Protein 3Q9D (pdb70)

Solvent-accessible surface area: 18802 Å² total; per-residue (Å²): 94,97,26,106,87,85,21,9,118,105,1,45,40,66,0,99,192,14,37,86,91,127,45,25,80,96,8,14,134,84,0,56,81,19,0,108,103,37,4,134,84,70,132,95,20,0,70,3,0,28,63,0,0,24,91,29,117,38,70,55,146,10,65,108,139,23,67,130,34,0,96,55,3,22,88,68,4,60,114,39,0,108,52,0,74,45,6,68,117,92,1,66,29,18,94,130,28,55,25,77,48,68,69,91,131,125,81,0,6,1,34,4,102,8,16,18,24,20,55,94,117,17,37,4,18,1,21,5,73,34,0,1,55,13,0,76,34,4,0,22,46,0,20,95,0,24,167,45,98,33,0,48,132,17,0,64,135,15,76,153,44,3,70,37,1,37,88,67,2,64,70,10,58,169,62,88,146,22,109,103,8,6,120,105,0,45,40,64,0,98,189,15,35,87,91,128,46,26,77,96,7,14,130,80,0,69,81,15,0,112,87,23,1,114,29,95,143,126,14,6,79,6,0,41,59,0,0,33,87,31,115,42,62,48,156,20,55,98,137,50,85,131,21,0,88,52,0,23,87,67,5,50,106,40,0,104,53,0,77,55,4,74,100,96,2,66,17,18,96,129,32,55,26,78,76,62,76,95,161,135,93,1,7,2,35,5,101,8,16,18,26,21,53,94,117,17,39,4,19,1,15,2,73,30,0,0,72,18,0,70,34,3,0,34,40,0,24,61,0,36,153,34,102,21,0,52,101,19,14,111,143,18,118,151,39,14,57,28,1,95,78,45,2,47,108,2,40,88,48,37

CATH classification: 1.20.58.1050 (+1 more: 6.10.250.1130)

Sequence (350 aa):
LELEDNVVFLLLEGNLKRRIIFATPIGYTTFREFQNVVFNCCANGQQEIANFFFEMMLINGKLTQELAPQQKQAAHSLIAEFMMMPIRVAKDDIHERGEFINFITSDMLTQQERRCCIFLNRLLARVDGQEFLLMTDVQNTCCHLIRHLLARLLEAQQKNPVGEKNLQEIQEEITSLKNHFDELTKALELENVFLLLEGNLKRIFATPIGYTTFREFQNVVFNCANGQQQEIANFFFEMLINGKLTQELAPQQKQAAHSLIAEFMMMPIRVAKDDIHERGEFINFITSDMLTQQQERCCCIIFLNRLARVDGQEFLLMTDVQNTCCHLLIRRHLLARLLEAQKNPVGEKNLQEIQEEITSLKNHFFDELTKAL

InterPro domains:
  IPR035397 CT_584-like [PF17435] (1-182)

Structure (mmCIF, N/CA/C/O backbone):
data_3Q9D
#
_entry.id   3Q9D
#
_cell.length_a   86.392
_cell.length_b   86.392
_cell.length_c   99.591
_cell.angle_alpha   90.00
_cell.angle_beta   90.00
_cell.angle_gamma   120.00
#
_symmetry.space_group_name_H-M   'P 63'
#
loop_
_entity.id
_entity.type
_entity.pdbx_description
1 polymer 'Protein CPn_0803/CP_1068/CPj0803/CpB0832'
2 water water
#
loop_
_atom_site.group_PDB
_atom_site.id
_atom_site.type_symbol
_atom_site.label_atom_id
_atom_site.label_alt_id
_atom_site.label_comp_id
_atom_site.label_asym_id
_atom_site.label_entity_id
_atom_site.label_seq_id
_atom_site.pdbx_PDB_ins_code
_atom_site.Cartn_x
_atom_site.Cartn_y
_atom_site.Cartn_z
_atom_site.occupancy
_atom_site.B_iso_or_equiv
_atom_site.auth_seq_id
_atom_site.auth_comp_id
_atom_site.auth_asym_id
_atom_site.auth_atom_id
_atom_site.pdbx_PDB_model_num
ATOM 1 N N . LEU A 1 44 ? -16.694 18.140 -41.163 1.00 59.33 8 LEU A N 1
ATOM 2 C CA . LEU A 1 44 ? -17.613 17.478 -40.245 1.00 67.24 8 LEU A CA 1
ATOM 3 C C . LEU A 1 44 ? -18.540 16.521 -40.987 1.00 67.07 8 LEU A C 1
ATOM 4 O O . LEU A 1 44 ? -19.129 16.878 -42.007 1.00 71.90 8 LEU A O 1
ATOM 9 N N . GLU A 1 45 ? -18.664 15.304 -40.468 1.00 60.94 9 GLU A N 1
ATOM 10 C CA . GLU A 1 45 ? -19.519 14.293 -41.080 1.00 69.77 9 GLU A CA 1
ATOM 11 C C . GLU A 1 45 ? -20.611 13.803 -40.140 1.00 68.51 9 GLU A C 1
ATOM 12 O O . GLU A 1 45 ? -20.387 12.894 -39.344 1.00 73.02 9 GLU A O 1
ATOM 14 N N . LEU A 1 46 ? -21.795 14.400 -40.252 1.00 59.59 10 LEU A N 1
ATOM 15 C CA . LEU A 1 46 ? -22.927 14.041 -39.406 1.00 52.46 10 LEU A CA 1
ATOM 16 C C . LEU A 1 46 ? -24.012 13.288 -40.180 1.00 47.05 10 LEU A C 1
ATOM 17 O O . LEU A 1 46 ? -24.354 13.660 -41.296 1.00 45.41 10 LEU A O 1
ATOM 22 N N . GLU A 1 47 ? -24.577 12.251 -39.571 1.00 47.77 11 GLU A N 1
ATOM 23 C CA . GLU A 1 47 ? -25.727 11.554 -40.145 1.00 48.03 11 GLU A CA 1
ATOM 24 C C . GLU A 1 47 ? -27.016 12.281 -39.745 1.00 48.64 11 GLU A C 1
ATOM 25 O O . GLU A 1 47 ? -27.062 12.883 -38.672 1.00 40.74 11 GLU A O 1
ATOM 31 N N . ASP A 1 48 ? -28.050 12.230 -40.593 1.00 45.62 12 ASP A N 1
ATOM 32 C CA . ASP A 1 48 ? -29.338 12.876 -40.296 1.00 48.99 12 ASP A CA 1
ATOM 33 C C . ASP A 1 48 ? -29.847 12.400 -38.953 1.00 55.24 12 ASP A C 1
ATOM 34 O O . ASP A 1 48 ? -30.589 13.107 -38.245 1.00 53.76 12 ASP A O 1
ATOM 39 N N . ASN A 1 49 ? -29.462 11.180 -38.606 1.00 49.61 13 ASN A N 1
ATOM 40 C CA . ASN A 1 49 ? -29.959 10.597 -37.384 1.00 50.77 13 ASN A CA 1
ATOM 41 C C . ASN A 1 49 ? -29.572 11.430 -36.159 1.00 38.69 13 ASN A C 1
ATOM 42 O O . ASN A 1 49 ? -30.309 11.444 -35.171 1.00 38.31 13 ASN A O 1
ATOM 47 N N . VAL A 1 50 ? -28.438 12.135 -36.231 1.00 30.86 14 VAL A N 1
ATOM 48 C CA A VAL A 1 50 ? -27.937 12.911 -35.098 0.70 32.84 14 VAL A CA 1
ATOM 49 C CA B VAL A 1 50 ? -27.948 12.908 -35.089 0.30 31.53 14 VAL A CA 1
ATOM 50 C C . VAL A 1 50 ? -28.853 14.094 -34.781 1.00 29.01 14 VAL A C 1
ATOM 51 O O . VAL A 1 50 ? -29.120 14.388 -33.625 1.00 30.06 14 VAL A O 1
ATOM 58 N N . PHE A 1 51 ? -29.316 14.779 -35.822 1.00 25.00 15 PHE A N 1
ATOM 59 C CA . PHE A 1 51 ? -30.219 15.893 -35.626 1.00 28.04 15 PHE A CA 1
ATOM 60 C C . PHE A 1 51 ? -31.512 15.397 -35.019 1.00 28.81 15 PHE A C 1
ATOM 61 O O . PHE A 1 51 ? -32.114 16.082 -34.200 1.00 25.23 15 PHE A O 1
ATOM 69 N N . LEU A 1 52 ? -31.992 14.250 -35.491 1.00 33.06 16 LEU A N 1
ATOM 70 C CA . LEU A 1 52 ? -33.235 13.684 -34.976 1.00 33.89 16 LEU A CA 1
ATOM 71 C C . LEU A 1 52 ? -33.134 13.265 -33.512 1.00 25.56 16 LEU A C 1
ATOM 72 O O . LEU A 1 52 ? -34.024 13.546 -32.714 1.00 23.91 16 LEU A O 1
ATOM 77 N N . LEU A 1 53 ? -32.053 12.573 -33.172 1.00 23.55 17 LEU A N 1
ATOM 78 C CA . LEU A 1 53 ? -31.817 12.148 -31.799 1.00 29.97 17 LEU A CA 1
ATOM 79 C C . LEU A 1 53 ? -31.640 13.349 -30.874 1.00 27.43 17 LEU A C 1
ATOM 80 O O . LEU A 1 53 ? -32.151 13.365 -29.757 1.00 24.82 17 LEU A O 1
ATOM 85 N N . LEU A 1 54 ? -30.914 14.355 -31.352 1.00 29.41 18 LEU A N 1
ATOM 86 C CA . LEU A 1 54 ? -30.668 15.559 -30.576 1.00 25.81 18 LEU A CA 1
ATOM 87 C C . LEU A 1 54 ? -31.970 16.292 -30.298 1.00 23.42 18 LEU A C 1
ATOM 88 O O . LEU A 1 54 ? -32.197 16.770 -29.190 1.00 23.17 18 LEU A O 1
ATOM 93 N N . GLU A 1 55 ? -32.830 16.366 -31.307 1.00 22.42 19 GLU A N 1
ATOM 94 C CA . GLU A 1 55 ? -34.120 17.039 -31.141 1.00 22.50 19 GLU A CA 1
ATOM 95 C C . GLU A 1 55 ? -34.979 16.354 -30.079 1.00 23.13 19 GLU A C 1
ATOM 96 O O . GLU A 1 55 ? -35.566 17.024 -29.226 1.00 24.96 19 GLU A O 1
ATOM 102 N N . GLY A 1 56 ? -35.077 15.029 -30.146 1.00 22.84 20 GLY A N 1
ATOM 103 C CA . GLY A 1 56 ? -35.850 14.279 -29.159 1.00 22.00 20 GLY A CA 1
ATOM 104 C C . GLY A 1 56 ? -35.326 14.498 -27.745 1.00 20.72 20 GLY A C 1
ATOM 105 O O . GLY A 1 56 ? -36.093 14.705 -26.815 1.00 18.88 20 GLY A O 1
ATOM 106 N N . ASN A 1 57 ? -34.009 14.447 -27.577 1.00 20.19 21 ASN A N 1
ATOM 107 C CA . ASN A 1 57 ? -33.398 14.684 -26.272 1.00 22.24 21 ASN A CA 1
ATOM 108 C C . ASN A 1 57 ? -33.625 16.110 -25.726 1.00 19.91 21 ASN A C 1
ATOM 109 O O . ASN A 1 57 ? -33.887 16.307 -24.538 1.00 19.55 21 ASN A O 1
ATOM 114 N N . LEU A 1 58 ? -33.562 17.098 -26.606 1.00 19.89 22 LEU A N 1
ATOM 115 C CA . LEU A 1 58 ? -33.831 18.468 -26.206 1.00 21.05 22 LEU A CA 1
ATOM 116 C C . LEU A 1 58 ? -35.319 18.643 -25.896 1.00 15.42 22 LEU A C 1
ATOM 117 O O . LEU A 1 58 ? -35.674 19.286 -24.908 1.00 19.99 22 LEU A O 1
ATOM 122 N N . LYS A 1 59 ? -36.189 18.104 -26.745 1.00 18.87 23 LYS A N 1
ATOM 123 C CA . LYS A 1 59 ? -37.612 18.156 -26.426 1.00 23.15 23 LYS A CA 1
ATOM 124 C C . LYS A 1 59 ? -37.870 17.583 -25.038 1.00 21.86 23 LYS A C 1
ATOM 125 O O . LYS A 1 59 ? -38.680 18.110 -24.292 1.00 18.77 23 LYS A O 1
ATOM 131 N N . ARG A 1 60 ? -37.203 16.484 -24.703 1.00 17.24 24 ARG A N 1
ATOM 132 C CA A ARG A 1 60 ? -37.407 15.868 -23.392 0.47 16.75 24 ARG A CA 1
ATOM 133 C CA B ARG A 1 60 ? -37.381 15.855 -23.394 0.53 16.83 24 ARG A CA 1
ATOM 134 C C . ARG A 1 60 ? -36.965 16.781 -22.256 1.00 21.44 24 ARG A C 1
ATOM 135 O O . ARG A 1 60 ? -37.712 16.996 -21.296 1.00 16.12 24 ARG A O 1
ATOM 150 N N . ILE A 1 61 ? -35.760 17.336 -22.342 1.00 18.66 25 ILE A N 1
ATOM 151 C CA A ILE A 1 61 ? -35.243 18.186 -21.270 0.41 20.82 25 ILE A CA 1
ATOM 152 C CA B ILE A 1 61 ? -35.304 18.126 -21.207 0.59 19.90 25 ILE A CA 1
ATOM 153 C C . ILE A 1 61 ? -36.113 19.406 -21.052 1.00 22.41 25 ILE A C 1
ATOM 154 O O . ILE A 1 61 ? -36.300 19.865 -19.934 1.00 20.09 25 ILE A O 1
ATOM 163 N N . PHE A 1 62 ? -36.608 19.969 -22.154 1.00 14.81 26 PHE A N 1
ATOM 164 C CA . PHE A 1 62 ? -37.408 21.192 -22.053 1.00 16.59 26 PHE A CA 1
ATOM 165 C C . PHE A 1 62 ? -38.904 20.961 -21.824 1.00 17.60 26 PHE A C 1
ATOM 166 O O . PHE A 1 62 ? -39.673 21.915 -21.745 1.00 21.15 26 PHE A O 1
ATOM 174 N N . ALA A 1 63 ? -39.305 19.698 -21.684 1.00 19.18 27 ALA A N 1
ATOM 175 C CA . ALA A 1 63 ? -40.713 19.381 -21.424 1.00 24.04 27 ALA A CA 1
ATOM 176 C C . ALA A 1 63 ? -41.139 19.770 -20.000 1.00 23.99 27 ALA A C 1
ATOM 177 O O . ALA A 1 63 ? -42.302 20.092 -19.755 1.00 21.24 27 ALA A O 1
ATOM 179 N N . THR A 1 64 ? -40.204 19.734 -19.060 1.00 21.14 28 THR A N 1
ATOM 180 C CA . THR A 1 64 ? -40.475 20.136 -17.670 1.00 20.18 28 THR A CA 1
ATOM 181 C C . THR A 1 64 ? -39.959 21.560 -17.412 1.00 24.17 28 THR A C 1
ATOM 182 O O . THR A 1 64 ? -39.171 22.078 -18.215 1.00 21.14 28 THR A O 1
ATOM 186 N N . PRO A 1 65 ? -40.360 22.185 -16.280 1.00 22.99 29 PRO A N 1
ATOM 187 C CA . PRO A 1 65 ? -39.904 23.551 -15.996 1.00 24.57 29 PRO A CA 1
ATOM 188 C C . PRO A 1 65 ? -38.384 23.680 -16.079 1.00 26.94 29 PRO A C 1
ATOM 189 O O . PRO A 1 65 ? -37.677 22.773 -15.640 1.00 25.97 29 PRO A O 1
ATOM 193 N N . ILE A 1 66 ? -37.884 24.758 -16.674 1.00 21.92 30 ILE A N 1
ATOM 194 C CA . ILE A 1 66 ? -36.445 25.025 -16.613 1.00 18.97 30 ILE A CA 1
ATOM 195 C C . ILE A 1 66 ? -36.065 25.243 -15.148 1.00 25.22 30 ILE A C 1
ATOM 196 O O . ILE A 1 66 ? -36.782 25.908 -14.417 1.00 21.20 30 ILE A O 1
ATOM 201 N N . GLY A 1 67 ? -34.940 24.680 -14.728 1.00 22.77 31 GLY A N 1
ATOM 202 C CA . GLY A 1 67 ? -34.429 24.904 -13.386 1.00 20.78 31 GLY A CA 1
ATOM 203 C C . GLY A 1 67 ? -32.941 25.190 -13.430 1.00 17.20 31 GLY A C 1
ATOM 204 O O . GLY A 1 67 ? -32.355 25.458 -14.490 1.00 17.02 31 GLY A O 1
ATOM 205 N N . TYR A 1 68 ? -32.310 25.101 -12.271 1.00 16.13 32 TYR A N 1
ATOM 206 C CA . TYR A 1 68 ? -30.923 25.497 -12.122 1.00 13.99 32 TYR A CA 1
ATOM 207 C C . TYR A 1 68 ? -30.004 24.424 -12.659 1.00 17.14 32 TYR A C 1
ATOM 208 O O . TYR A 1 68 ? -28.826 24.672 -12.852 1.00 19.60 32 TYR A O 1
ATOM 217 N N . THR A 1 69 ? -30.527 23.230 -12.908 1.00 17.09 33 THR A N 1
ATOM 218 C CA . THR A 1 69 ? -29.673 22.203 -13.479 1.00 13.89 33 THR A CA 1
ATOM 219 C C . THR A 1 69 ? -29.797 22.090 -15.014 1.00 14.49 33 THR A C 1
ATOM 220 O O . THR A 1 69 ? -29.065 21.314 -15.638 1.00 17.78 33 THR A O 1
ATOM 224 N N . THR A 1 70 ? -30.739 22.819 -15.590 1.00 16.06 34 THR A N 1
ATOM 225 C CA . THR A 1 70 ? -31.146 22.593 -16.977 1.00 17.02 34 THR A CA 1
ATOM 226 C C . THR A 1 70 ? -30.047 22.945 -17.987 1.00 17.79 34 THR A C 1
ATOM 227 O O . THR A 1 70 ? -29.847 22.219 -18.979 1.00 16.95 34 THR A O 1
ATOM 231 N N . PHE A 1 71 ? -29.314 24.024 -17.743 1.00 17.76 35 PHE A N 1
ATOM 232 C CA . PHE A 1 71 ? -28.233 24.334 -18.672 1.00 17.53 35 PHE A CA 1
ATOM 233 C C . PHE A 1 71 ? -27.170 23.243 -18.675 1.00 18.51 35 PHE A C 1
ATOM 234 O O . PHE A 1 71 ? -26.694 22.805 -19.726 1.00 17.90 35 PHE A O 1
ATOM 242 N N . ARG A 1 72 ? -26.815 22.760 -17.492 1.00 17.95 36 ARG A N 1
ATOM 243 C CA . ARG A 1 72 ? -25.867 21.661 -17.424 1.00 15.90 36 ARG A CA 1
ATOM 244 C C . ARG A 1 72 ? -26.421 20.376 -18.023 1.00 19.95 36 ARG A C 1
ATOM 245 O O . ARG A 1 72 ? -25.680 19.585 -18.601 1.00 16.69 36 ARG A O 1
ATOM 253 N N . GLU A 1 73 ? -27.726 20.167 -17.892 1.00 14.60 37 GLU A N 1
ATOM 254 C CA . GLU A 1 73 ? -28.325 18.968 -18.469 1.00 16.40 37 GLU A CA 1
ATOM 255 C C . GLU A 1 73 ? -28.252 19.025 -19.998 1.00 18.78 37 GLU A C 1
ATOM 256 O O . GLU A 1 73 ? -27.961 18.028 -20.657 1.00 19.40 37 GLU A O 1
ATOM 262 N N . PHE A 1 74 ? -28.518 20.206 -20.548 1.00 14.88 38 PHE A N 1
ATOM 263 C CA . PHE A 1 74 ? -28.341 20.460 -21.966 1.00 17.80 38 PHE A CA 1
ATOM 264 C C . PHE A 1 74 ? -26.890 20.209 -22.439 1.00 18.70 38 PHE A C 1
ATOM 265 O O . PHE A 1 74 ? -26.661 19.572 -23.466 1.00 17.22 38 PHE A O 1
ATOM 273 N N . GLN A 1 75 ? -25.906 20.723 -21.715 1.00 17.85 39 GLN A N 1
ATOM 274 C CA . GLN A 1 75 ? -24.516 20.466 -22.102 1.00 16.09 39 GLN A CA 1
ATOM 275 C C . GLN A 1 75 ? -24.245 18.978 -22.147 1.00 19.50 39 GLN A C 1
ATOM 276 O O . GLN A 1 75 ? -23.558 18.497 -23.025 1.00 21.06 39 GLN A O 1
ATOM 282 N N . ASN A 1 76 ? -24.778 18.247 -21.181 1.00 17.82 40 ASN A N 1
ATOM 283 C CA . ASN A 1 76 ? -24.568 16.791 -21.126 1.00 15.96 40 ASN A CA 1
ATOM 284 C C . ASN A 1 76 ? -25.170 16.084 -22.351 1.00 23.73 40 ASN A C 1
ATOM 285 O O . ASN A 1 76 ? -24.566 15.171 -22.905 1.00 24.32 40 ASN A O 1
ATOM 290 N N . VAL A 1 77 ? -26.345 16.542 -22.780 1.00 19.91 41 VAL A N 1
ATOM 291 C CA . VAL A 1 77 ? -26.984 16.057 -24.004 1.00 20.57 41 VAL A CA 1
ATOM 292 C C . VAL A 1 77 ? -26.107 16.308 -25.229 1.00 25.53 41 VAL A C 1
ATOM 293 O O . VAL A 1 77 ? -25.920 15.426 -26.069 1.00 24.47 41 VAL A O 1
ATOM 297 N N . VAL A 1 78 ? -25.550 17.510 -25.327 1.00 17.64 42 VAL A N 1
ATOM 298 C CA . VAL A 1 78 ? -24.663 17.802 -26.448 1.00 23.26 42 VAL A CA 1
ATOM 299 C C . VAL A 1 78 ? -23.401 16.929 -26.418 1.00 28.26 42 VAL A C 1
ATOM 300 O O . VAL A 1 78 ? -23.011 16.356 -27.440 1.00 26.06 42 VAL A O 1
ATOM 304 N N . PHE A 1 79 ? -22.774 16.811 -25.253 1.00 21.74 43 PHE A N 1
ATOM 305 C CA . PHE A 1 79 ? -21.571 15.999 -25.155 1.00 21.47 43 PHE A CA 1
ATOM 306 C C . PHE A 1 79 ? -21.866 14.536 -25.482 1.00 30.95 43 PHE A C 1
ATOM 307 O O . PHE A 1 79 ? -21.106 13.897 -26.210 1.00 31.70 43 PHE A O 1
ATOM 315 N N . ASN A 1 80 ? -22.986 14.021 -24.979 1.00 23.87 44 ASN A N 1
ATOM 316 C CA . ASN A 1 80 ? -23.396 12.645 -25.284 1.00 24.67 44 ASN A CA 1
ATOM 317 C C . ASN A 1 80 ? -23.551 12.458 -26.784 1.00 26.95 44 ASN A C 1
ATOM 318 O O . ASN A 1 80 ? -23.092 11.474 -27.347 1.00 34.22 44 ASN A O 1
ATOM 323 N N . CYS A 1 81 ? -24.203 13.412 -27.427 1.00 26.78 45 CYS A N 1
ATOM 324 C CA A CYS A 1 81 ? -24.393 13.379 -28.867 0.46 32.57 45 CYS A CA 1
ATOM 325 C CA B CYS A 1 81 ? -24.397 13.351 -28.871 0.54 32.42 45 CYS A CA 1
ATOM 326 C C . CYS A 1 81 ? -23.062 13.437 -29.630 1.00 38.50 45 CYS A C 1
ATOM 327 O O . CYS A 1 81 ? -22.860 12.725 -30.616 1.00 47.85 45 CYS A O 1
ATOM 332 N N . ALA A 1 82 ? -22.152 14.290 -29.165 1.00 35.62 46 ALA A N 1
ATOM 333 C CA . ALA A 1 82 ? -20.838 14.459 -29.792 1.00 37.40 46 ALA A CA 1
ATOM 334 C C . ALA A 1 82 ? -19.951 13.229 -29.611 1.00 40.49 46 ALA A C 1
ATOM 335 O O . ALA A 1 82 ? -18.981 13.021 -30.359 1.00 32.29 46 ALA A O 1
ATOM 337 N N . ASN A 1 83 ? -20.254 12.447 -28.582 1.00 41.45 47 ASN A N 1
ATOM 338 C CA . ASN A 1 83 ? -19.594 11.170 -28.380 1.00 48.19 47 ASN A CA 1
ATOM 339 C C . ASN A 1 83 ? -18.078 11.306 -28.301 1.00 52.77 47 ASN A C 1
ATOM 340 O O . ASN A 1 83 ? -17.348 10.490 -28.862 1.00 53.13 47 ASN A O 1
ATOM 345 N N . GLY A 1 84 ? -17.609 12.347 -27.619 1.00 54.57 48 GLY A N 1
ATOM 346 C CA . GLY A 1 84 ? -16.185 12.544 -27.398 1.00 53.19 48 GLY A CA 1
ATOM 347 C C . GLY A 1 84 ? -15.502 13.364 -28.475 1.00 55.32 48 GLY A C 1
ATOM 348 O O . GLY A 1 84 ? -14.286 13.572 -28.445 1.00 54.85 48 GLY A O 1
ATOM 349 N N . GLN A 1 85 ? -16.288 13.844 -29.430 1.00 44.30 49 GLN A N 1
ATOM 350 C CA . GLN A 1 85 ? -15.761 14.635 -30.520 1.00 38.10 49 GLN A CA 1
ATOM 351 C C . GLN A 1 85 ? -15.991 16.118 -30.225 1.00 32.24 49 GLN A C 1
ATOM 352 O O . GLN A 1 85 ? -17.104 16.613 -30.363 1.00 33.90 49 GLN A O 1
ATOM 358 N N . GLN A 1 86 ? -14.946 16.823 -29.800 1.00 31.06 50 GLN A N 1
ATOM 359 C CA . GLN A 1 86 ? -15.102 18.221 -29.410 1.00 30.41 50 GLN A CA 1
ATOM 360 C C . GLN A 1 86 ? -15.630 19.091 -30.553 1.00 26.46 50 GLN A C 1
ATOM 361 O O . GLN A 1 86 ? -16.388 20.025 -30.323 1.00 23.54 50 GLN A O 1
ATOM 367 N N . GLU A 1 87 ? -15.243 18.786 -31.785 1.00 30.33 51 GLU A N 1
ATOM 368 C CA . GLU A 1 87 ? -15.659 19.621 -32.917 1.00 35.11 51 GLU A CA 1
ATOM 369 C C . GLU A 1 87 ? -17.172 19.531 -33.156 1.00 26.12 51 GLU A C 1
ATOM 370 O O . GLU A 1 87 ? -17.803 20.494 -33.587 1.00 29.73 51 GLU A O 1
ATOM 376 N N . ILE A 1 88 ? -17.747 18.374 -32.865 1.00 23.72 52 ILE A N 1
ATOM 377 C CA . ILE A 1 88 ? -19.195 18.181 -33.020 1.00 23.93 52 ILE A CA 1
ATOM 378 C C . ILE A 1 88 ? -19.936 18.876 -31.873 1.00 23.30 52 ILE A C 1
ATOM 379 O O . ILE A 1 88 ? -20.915 19.570 -32.100 1.00 25.70 52 ILE A O 1
ATOM 384 N N . ALA A 1 89 ? -19.453 18.695 -30.646 1.00 22.87 53 ALA A N 1
ATOM 385 C CA . ALA A 1 89 ? -19.998 19.429 -29.510 1.00 25.32 53 ALA A CA 1
ATOM 386 C C . ALA A 1 89 ? -20.009 20.934 -29.787 1.00 22.93 53 ALA A C 1
ATOM 387 O O . ALA A 1 89 ? -21.026 21.609 -29.576 1.00 24.08 53 ALA A O 1
ATOM 389 N N . ASN A 1 90 ? -18.874 21.472 -30.234 1.00 18.78 54 ASN A N 1
ATOM 390 C CA . ASN A 1 90 ? -18.792 22.908 -30.487 1.00 20.05 54 ASN A CA 1
ATOM 391 C C . ASN A 1 90 ? -19.722 23.356 -31.609 1.00 21.75 54 ASN A C 1
ATOM 392 O O . ASN A 1 90 ? -20.264 24.456 -31.566 1.00 23.65 54 ASN A O 1
ATOM 397 N N . PHE A 1 91 ? -19.898 22.504 -32.607 1.00 21.62 55 PHE A N 1
ATOM 398 C CA . PHE A 1 91 ? -20.816 22.826 -33.690 1.00 29.17 55 PHE A CA 1
ATOM 399 C C . PHE A 1 91 ? -22.211 23.052 -33.111 1.00 25.79 55 PHE A C 1
ATOM 400 O O . PHE A 1 91 ? -22.859 24.056 -33.406 1.00 18.50 55 PHE A O 1
ATOM 408 N N . PHE A 1 92 ? -22.670 22.124 -32.278 1.00 20.42 56 PHE A N 1
ATOM 409 C CA . PHE A 1 92 ? -24.012 22.252 -31.703 1.00 22.54 56 PHE A CA 1
ATOM 410 C C . PHE A 1 92 ? -24.149 23.365 -30.670 1.00 20.02 56 PHE A C 1
ATOM 411 O O . PHE A 1 92 ? -25.197 24.009 -30.585 1.00 18.77 56 PHE A O 1
ATOM 419 N N . PHE A 1 93 ? -23.093 23.610 -29.889 1.00 17.80 57 PHE A N 1
ATOM 420 C CA . PHE A 1 93 ? -23.101 24.744 -28.956 1.00 19.10 57 PHE A CA 1
ATOM 421 C C . PHE A 1 93 ? -23.190 26.093 -29.695 1.00 21.53 57 PHE A C 1
ATOM 422 O O . PHE A 1 93 ? -23.974 26.950 -29.319 1.00 21.17 57 PHE A O 1
ATOM 430 N N . GLU A 1 94 ? -22.372 26.290 -30.722 1.00 21.36 58 GLU A N 1
ATOM 431 C CA . GLU A 1 94 ? -22.473 27.521 -31.530 1.00 23.90 58 GLU A CA 1
ATOM 432 C C . GLU A 1 94 ? -23.878 27.659 -32.115 1.00 22.75 58 GLU A C 1
ATOM 433 O O . GLU A 1 94 ? -24.503 28.724 -32.051 1.00 27.27 58 GLU A O 1
ATOM 439 N N . MET A 1 95 ? -24.379 26.568 -32.688 1.00 18.46 59 MET A N 1
ATOM 440 C CA A MET A 1 95 ? -25.710 26.570 -33.273 0.00 20.02 59 MET A CA 1
ATOM 441 C CA B MET A 1 95 ? -25.714 26.556 -33.278 1.00 19.56 59 MET A CA 1
ATOM 442 C C . MET A 1 95 ? -26.800 26.924 -32.252 1.00 19.77 59 MET A C 1
ATOM 443 O O . MET A 1 95 ? -27.602 27.853 -32.467 1.00 22.82 59 MET A O 1
ATOM 452 N N . LEU A 1 96 ? -26.817 26.203 -31.132 1.00 18.84 60 LEU A N 1
ATOM 453 C CA . LEU A 1 96 ? -27.934 26.271 -30.166 1.00 21.21 60 LEU A CA 1
ATOM 454 C C . LEU A 1 96 ? -27.810 27.368 -29.103 1.00 28.37 60 LEU A C 1
ATOM 455 O O . LEU A 1 96 ? -28.815 27.851 -28.586 1.00 23.61 60 LEU A O 1
ATOM 460 N N . ILE A 1 97 ? -26.581 27.741 -28.765 1.00 22.23 61 ILE A N 1
ATOM 461 C CA . ILE A 1 97 ? -26.370 28.842 -27.826 1.00 25.96 61 ILE A CA 1
ATOM 462 C C . ILE A 1 97 ? -26.298 30.178 -28.571 1.00 34.59 61 ILE A C 1
ATOM 463 O O . ILE A 1 97 ? -26.935 31.152 -28.166 1.00 31.87 61 ILE A O 1
ATOM 468 N N . ASN A 1 98 ? -25.561 30.210 -29.684 1.00 31.51 62 ASN A N 1
ATOM 469 C CA . ASN A 1 98 ? -25.356 31.453 -30.441 1.00 32.17 62 ASN A CA 1
ATOM 470 C C . ASN A 1 98 ? -26.200 31.631 -31.713 1.00 31.69 62 ASN A C 1
ATOM 471 O O . ASN A 1 98 ? -26.135 32.678 -32.335 1.00 32.51 62 ASN A O 1
ATOM 476 N N . GLY A 1 99 ? -26.967 30.616 -32.103 1.00 30.04 63 GLY A N 1
ATOM 477 C CA . GLY A 1 99 ? -27.726 30.662 -33.348 1.00 26.54 63 GLY A CA 1
ATOM 478 C C . GLY A 1 99 ? -26.868 30.733 -34.615 1.00 28.28 63 GLY A C 1
ATOM 479 O O . GLY A 1 99 ? -27.338 31.158 -35.683 1.00 29.38 63 GLY A O 1
ATOM 480 N N . LYS A 1 100 ? -25.611 30.307 -34.510 1.00 25.56 64 LYS A N 1
ATOM 481 C CA . LYS A 1 100 ? -24.649 30.438 -35.615 1.00 31.11 64 LYS A CA 1
ATOM 482 C C . LYS A 1 100 ? -24.256 29.076 -36.172 1.00 28.30 64 LYS A C 1
ATOM 483 O O . LYS A 1 100 ? -23.996 28.131 -35.410 1.00 27.42 64 LYS A O 1
ATOM 489 N N . LEU A 1 101 ? -24.245 28.963 -37.498 1.00 28.83 65 LEU A N 1
ATOM 490 C CA . LEU A 1 101 ? -23.886 27.716 -38.174 1.00 29.63 65 LEU A CA 1
ATOM 491 C C . LEU A 1 101 ? -22.437 27.818 -38.664 1.00 36.77 65 LEU A C 1
ATOM 492 O O . LEU A 1 101 ? -22.126 28.631 -39.553 1.00 31.55 65 LEU A O 1
ATOM 497 N N . THR A 1 102 ? -21.554 26.991 -38.098 1.00 30.69 66 THR A N 1
ATOM 498 C CA . THR A 1 102 ? -20.118 27.171 -38.328 1.00 34.06 66 THR A CA 1
ATOM 499 C C . THR A 1 102 ? -19.588 26.338 -39.484 1.00 40.30 66 THR A C 1
ATOM 500 O O . THR A 1 102 ? -18.383 26.301 -39.723 1.00 38.19 66 THR A O 1
ATOM 504 N N . GLN A 1 103 ? -20.488 25.659 -40.191 1.00 38.24 67 GLN A N 1
ATOM 505 C CA . GLN A 1 103 ? -20.143 25.069 -41.481 1.00 34.30 67 GLN A CA 1
ATOM 506 C C . GLN A 1 103 ? -21.390 24.909 -42.332 1.00 33.10 67 GLN A C 1
ATOM 507 O O . GLN A 1 103 ? -22.519 24.879 -41.813 1.00 27.83 67 GLN A O 1
ATOM 513 N N . GLU A 1 104 ? -21.188 24.833 -43.643 1.00 27.33 68 GLU A N 1
ATOM 514 C CA . GLU A 1 104 ? -22.294 24.602 -44.576 1.00 33.83 68 GLU A CA 1
ATOM 515 C C . GLU A 1 104 ? -22.928 23.226 -44.320 1.00 33.67 68 GLU A C 1
ATOM 516 O O . GLU A 1 104 ? -22.230 22.226 -44.129 1.00 35.36 68 GLU A O 1
ATOM 522 N N . LEU A 1 105 ? -24.253 23.183 -44.294 1.00 32.31 69 LEU A N 1
ATOM 523 C CA . LEU A 1 105 ? -24.966 21.929 -44.121 1.00 29.54 69 LEU A CA 1
ATOM 524 C C . LEU A 1 105 ? -25.743 21.679 -45.395 1.00 29.86 69 LEU A C 1
ATOM 525 O O . LEU A 1 105 ? -26.125 22.630 -46.071 1.00 28.60 69 LEU A O 1
ATOM 530 N N . ALA A 1 106 ? -26.004 20.412 -45.710 1.00 26.15 70 ALA A N 1
ATOM 531 C CA . ALA A 1 106 ? -26.862 20.079 -46.842 1.00 27.20 70 ALA A CA 1
ATOM 532 C C . ALA A 1 106 ? -28.256 20.610 -46.537 1.00 26.55 70 ALA A C 1
ATOM 533 O O . ALA A 1 106 ? -28.613 20.757 -45.382 1.00 23.78 70 ALA A O 1
ATOM 535 N N . PRO A 1 107 ? -29.052 20.897 -47.570 1.00 33.71 71 PRO A N 1
ATOM 536 C CA . PRO A 1 107 ? -30.340 21.567 -47.328 1.00 35.27 71 PRO A CA 1
ATOM 537 C C . PRO A 1 107 ? -31.245 20.934 -46.250 1.00 33.93 71 PRO A C 1
ATOM 538 O O . PRO A 1 107 ? -31.791 21.671 -45.419 1.00 29.70 71 PRO A O 1
ATOM 542 N N . GLN A 1 108 ? -31.405 19.613 -46.231 1.00 32.77 72 GLN A N 1
ATOM 543 C CA . GLN A 1 108 ? -32.272 19.012 -45.208 1.00 35.26 72 GLN A CA 1
ATOM 544 C C . GLN A 1 108 ? -31.733 19.186 -43.793 1.00 33.34 72 GLN A C 1
ATOM 545 O O . GLN A 1 108 ? -32.500 19.386 -42.847 1.00 26.11 72 GLN A O 1
ATOM 551 N N . GLN A 1 109 ? -30.417 19.123 -43.649 1.00 24.85 73 GLN A N 1
ATOM 552 C CA . GLN A 1 109 ? -29.809 19.337 -42.345 1.00 30.85 73 GLN A CA 1
ATOM 553 C C . GLN A 1 109 ? -29.827 20.811 -41.977 1.00 29.84 73 GLN A C 1
ATOM 554 O O . GLN A 1 109 ? -30.018 21.165 -40.819 1.00 26.58 73 GLN A O 1
ATOM 560 N N . LYS A 1 110 ? -29.636 21.681 -42.964 1.00 28.30 74 LYS A N 1
ATOM 561 C CA . LYS A 1 110 ? -29.706 23.102 -42.666 1.00 24.12 74 LYS A CA 1
ATOM 562 C C . LYS A 1 110 ? -31.098 23.450 -42.149 1.00 22.69 74 LYS A C 1
ATOM 563 O O . LYS A 1 110 ? -31.230 24.171 -41.149 1.00 26.64 74 LYS A O 1
ATOM 569 N N . GLN A 1 111 ? -32.137 22.939 -42.811 1.00 27.36 75 GLN A N 1
ATOM 570 C CA . GLN A 1 111 ? -33.506 23.140 -42.328 1.00 28.13 75 GLN A CA 1
ATOM 571 C C . GLN A 1 111 ? -33.724 22.638 -40.897 1.00 27.52 75 GLN A C 1
ATOM 572 O O . GLN A 1 111 ? -34.414 23.283 -40.085 1.00 24.51 75 GLN A O 1
ATOM 578 N N . ALA A 1 112 ? -33.157 21.478 -40.584 1.00 24.23 76 ALA A N 1
ATOM 579 C CA . ALA A 1 112 ? -33.316 20.931 -39.239 1.00 26.76 76 ALA A CA 1
ATOM 580 C C . ALA A 1 112 ? -32.590 21.810 -38.220 1.00 19.78 76 ALA A C 1
ATOM 581 O O . ALA A 1 112 ? -33.103 22.041 -37.133 1.00 23.60 76 ALA A O 1
ATOM 583 N N . ALA A 1 113 ? -31.400 22.302 -38.574 1.00 22.70 77 ALA A N 1
ATOM 584 C CA . ALA A 1 113 ? -30.653 23.187 -37.683 1.00 22.43 77 ALA A CA 1
ATOM 585 C C . ALA A 1 113 ? -31.471 24.448 -37.412 1.00 24.89 77 ALA A C 1
ATOM 586 O O . ALA A 1 113 ? -31.577 24.887 -36.261 1.00 23.42 77 ALA A O 1
ATOM 588 N N . HIS A 1 114 ? -32.063 25.026 -38.460 1.00 24.59 78 HIS A N 1
ATOM 589 C CA . HIS A 1 114 ? -32.890 26.223 -38.256 1.00 25.21 78 HIS A CA 1
ATOM 590 C C . HIS A 1 114 ? -34.074 25.932 -37.344 1.00 20.14 78 HIS A C 1
ATOM 591 O O . HIS A 1 114 ? -34.446 26.763 -36.529 1.00 23.31 78 HIS A O 1
ATOM 598 N N . SER A 1 115 ? -34.647 24.739 -37.466 1.00 19.98 79 SER A N 1
ATOM 599 C CA . SER A 1 115 ? -35.786 24.373 -36.634 1.00 18.68 79 SER A CA 1
ATOM 600 C C . SER A 1 115 ? -35.343 24.247 -35.165 1.00 24.87 79 SER A C 1
ATOM 601 O O . SER A 1 115 ? -36.047 24.698 -34.246 1.00 23.04 79 SER A O 1
ATOM 604 N N . LEU A 1 116 ? -34.180 23.635 -34.949 1.00 21.68 80 LEU A N 1
ATOM 605 C CA . LEU A 1 116 ? -33.640 23.464 -33.594 1.00 23.45 80 LEU A CA 1
ATOM 606 C C . LEU A 1 116 ? -33.308 24.811 -32.972 1.00 17.82 80 LEU A C 1
ATOM 607 O O . LEU A 1 116 ? -33.542 25.041 -31.779 1.00 18.75 80 LEU A O 1
ATOM 612 N N . ILE A 1 117 ? -32.777 25.711 -33.785 1.00 17.18 81 ILE A N 1
ATOM 613 C CA . ILE A 1 117 ? -32.457 27.051 -33.308 1.00 19.22 81 ILE A CA 1
ATOM 614 C C . ILE A 1 117 ? -33.740 27.755 -32.869 1.00 25.13 81 ILE A C 1
ATOM 615 O O . ILE A 1 117 ? -33.813 28.317 -31.769 1.00 23.24 81 ILE A O 1
ATOM 620 N N . ALA A 1 118 ? -34.761 27.700 -33.725 1.00 23.24 82 ALA A N 1
ATOM 621 C CA . ALA A 1 118 ? -36.027 28.356 -33.439 1.00 26.56 82 ALA A CA 1
ATOM 622 C C . ALA A 1 118 ? -36.660 27.769 -32.184 1.00 24.85 82 ALA A C 1
ATOM 623 O O . ALA A 1 118 ? -37.158 28.500 -31.334 1.00 24.24 82 ALA A O 1
ATOM 625 N N . GLU A 1 119 ? -36.641 26.447 -32.059 1.00 19.05 83 GLU A N 1
ATOM 626 C CA . GLU A 1 119 ? -37.278 25.817 -30.908 1.00 22.43 83 GLU A CA 1
ATOM 627 C C . GLU A 1 119 ? -36.496 25.986 -29.586 1.00 22.99 83 GLU A C 1
ATOM 628 O O . GLU A 1 119 ? -37.080 26.146 -28.509 1.00 23.94 83 GLU A O 1
ATOM 634 N N . PHE A 1 120 ? -35.175 25.979 -29.651 1.00 20.80 84 PHE A N 1
ATOM 635 C CA . PHE A 1 120 ? -34.402 25.777 -28.417 1.00 20.29 84 PHE A CA 1
ATOM 636 C C . PHE A 1 120 ? -33.456 26.871 -28.011 1.00 20.70 84 PHE A C 1
ATOM 637 O O . PHE A 1 120 ? -33.001 26.880 -26.870 1.00 21.11 84 PHE A O 1
ATOM 645 N N . MET A 1 121 ? -33.141 27.791 -28.915 1.00 19.14 85 MET A N 1
ATOM 646 C CA . MET A 1 121 ? -32.137 28.794 -28.577 1.00 14.69 85 MET A CA 1
ATOM 647 C C . MET A 1 121 ? -32.540 29.659 -27.378 1.00 21.33 85 MET A C 1
ATOM 648 O O . MET A 1 121 ? -31.751 29.863 -26.460 1.00 16.60 85 MET A O 1
ATOM 653 N N . MET A 1 122 ? -33.753 30.191 -27.388 1.00 19.50 86 MET A N 1
ATOM 654 C CA A MET A 1 122 ? -34.199 31.047 -26.280 0.39 19.85 86 MET A CA 1
ATOM 655 C CA B MET A 1 122 ? -34.196 31.038 -26.288 0.61 20.21 86 MET A CA 1
ATOM 656 C C . MET A 1 122 ? -34.326 30.282 -24.952 1.00 17.87 86 MET A C 1
ATOM 657 O O . MET A 1 122 ? -33.853 30.752 -23.910 1.00 17.82 86 MET A O 1
ATOM 666 N N . PRO A 1 123 ? -34.945 29.092 -24.977 1.00 14.61 87 PRO A N 1
ATOM 667 C CA . PRO A 1 123 ? -35.057 28.323 -23.734 1.00 19.75 87 PRO A CA 1
ATOM 668 C C . PRO A 1 123 ? -33.671 27.962 -23.175 1.00 20.28 87 PRO A C 1
ATOM 669 O O . PRO A 1 123 ? -33.481 27.943 -21.954 1.00 17.06 87 PRO A O 1
ATOM 673 N N . ILE A 1 124 ? -32.719 27.667 -24.061 1.00 14.57 88 ILE A N 1
ATOM 674 C CA . ILE A 1 124 ? -31.329 27.420 -23.625 1.00 18.97 88 ILE A CA 1
ATOM 675 C C . ILE A 1 124 ? -30.677 28.661 -23.006 1.00 19.08 88 ILE A C 1
ATOM 676 O O . ILE A 1 124 ? -29.996 28.579 -21.974 1.00 16.79 88 ILE A O 1
ATOM 681 N N . ARG A 1 125 ? -30.873 29.810 -23.645 1.00 20.62 89 ARG A N 1
ATOM 682 C CA . ARG A 1 125 ? -30.390 31.076 -23.089 1.00 21.28 89 ARG A CA 1
ATOM 683 C C . ARG A 1 125 ? -31.053 31.416 -21.753 1.00 20.48 89 ARG A C 1
ATOM 684 O O . ARG A 1 125 ? -30.400 31.945 -20.848 1.00 22.04 89 ARG A O 1
ATOM 692 N N . VAL A 1 126 ? -32.340 31.116 -21.627 1.00 16.36 90 VAL A N 1
ATOM 693 C CA . VAL A 1 126 ? -33.018 31.281 -20.343 1.00 13.09 90 VAL A CA 1
ATOM 694 C C . VAL A 1 126 ? -32.469 30.309 -19.303 1.00 14.05 90 VAL A C 1
ATOM 695 O O . VAL A 1 126 ? -32.235 30.710 -18.162 1.00 18.33 90 VAL A O 1
ATOM 699 N N . ALA A 1 127 ? -32.231 29.047 -19.686 1.00 14.79 91 ALA A N 1
ATOM 700 C CA . ALA A 1 127 ? -31.573 28.105 -18.756 1.00 18.28 91 ALA A CA 1
ATOM 701 C C . ALA A 1 127 ? -30.219 28.630 -18.293 1.00 20.16 91 ALA A C 1
ATOM 702 O O . ALA A 1 127 ? -29.865 28.529 -17.118 1.00 21.42 91 ALA A O 1
ATOM 704 N N . LYS A 1 128 ? -29.443 29.172 -19.225 1.00 19.72 92 LYS A N 1
ATOM 705 C CA . LYS A 1 128 ? -28.130 29.718 -18.879 1.00 22.15 92 LYS A CA 1
ATOM 706 C C . LYS A 1 128 ? -28.290 30.935 -17.955 1.00 21.28 92 LYS A C 1
ATOM 707 O O . LYS A 1 128 ? -27.566 31.070 -16.977 1.00 27.07 92 LYS A O 1
ATOM 713 N N . ASP A 1 129 ? -29.284 31.777 -18.246 1.00 21.12 93 ASP A N 1
ATOM 714 C CA A ASP A 1 129 ? -29.572 32.941 -17.409 0.56 20.13 93 ASP A CA 1
ATOM 715 C CA B ASP A 1 129 ? -29.605 32.939 -17.418 0.44 21.56 93 ASP A CA 1
ATOM 716 C C . ASP A 1 129 ? -29.956 32.532 -15.988 1.00 23.42 93 ASP A C 1
ATOM 717 O O . ASP A 1 129 ? -29.501 33.149 -15.020 1.00 24.53 93 ASP A O 1
ATOM 726 N N . ILE A 1 130 ? -30.782 31.492 -15.861 1.00 20.91 94 ILE A N 1
ATOM 727 C CA . ILE A 1 130 ? -31.249 31.025 -14.553 1.00 16.54 94 ILE A CA 1
ATOM 728 C C . ILE A 1 130 ? -30.060 30.486 -13.728 1.00 23.57 94 ILE A C 1
ATOM 729 O O . ILE A 1 130 ? -29.866 30.816 -12.543 1.00 18.42 94 ILE A O 1
ATOM 734 N N . HIS A 1 131 ? -29.252 29.673 -14.388 1.00 28.85 95 HIS A N 1
ATOM 735 C CA . HIS A 1 131 ? -27.991 29.193 -13.833 1.00 27.39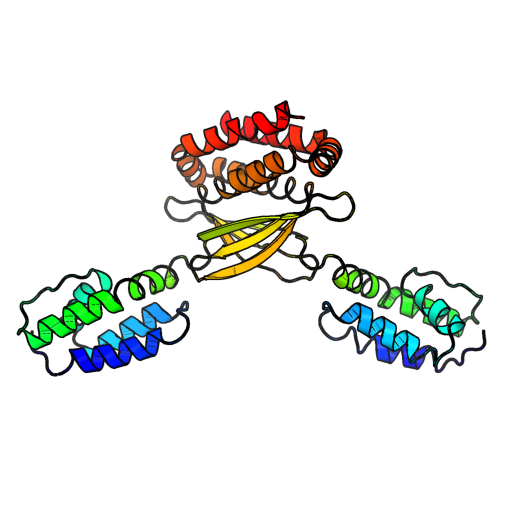 95 HIS A CA 1
ATOM 736 C C . HIS A 1 131 ? -27.160 30.352 -13.244 1.00 23.51 95 HIS A C 1
ATOM 737 O O . HIS A 1 131 ? -26.549 30.227 -12.178 1.00 24.10 95 HIS A O 1
ATOM 744 N N . GLU A 1 132 ? -27.158 31.483 -13.930 1.00 22.98 96 GLU A N 1
ATOM 745 C CA . GLU A 1 132 ? -26.314 32.609 -13.540 1.00 27.24 96 GLU A CA 1
ATOM 746 C C . GLU A 1 132 ? -26.980 33.547 -12.547 1.00 27.26 96 GLU A C 1
ATOM 747 O O . GLU A 1 132 ? -26.331 34.001 -11.613 1.00 26.13 96 GLU A O 1
ATOM 753 N N . ARG A 1 133 ? -28.275 33.821 -12.741 1.00 22.71 97 ARG A N 1
ATOM 754 C CA . ARG A 1 133 ? -28.982 34.855 -11.980 1.00 22.10 97 ARG A CA 1
ATOM 755 C C . ARG A 1 133 ? -30.487 34.572 -11.804 1.00 17.86 97 ARG A C 1
ATOM 756 O O . ARG A 1 133 ? -31.303 35.494 -11.769 1.00 21.33 97 ARG A O 1
ATOM 764 N N . GLY A 1 134 ? -30.838 33.298 -11.664 1.00 18.66 98 GLY A N 1
ATOM 765 C CA . GLY A 1 134 ? -32.231 32.900 -11.509 1.00 15.14 98 GLY A CA 1
ATOM 766 C C . GLY A 1 134 ? -32.942 33.549 -10.332 1.00 15.61 98 GLY A C 1
ATOM 767 O O . GLY A 1 134 ? -34.147 33.720 -10.359 1.00 16.42 98 GLY A O 1
ATOM 768 N N . GLU A 1 135 ? -32.215 33.923 -9.288 1.00 19.05 99 GLU A N 1
ATOM 769 C CA . GLU A 1 135 ? -32.886 34.498 -8.118 1.00 16.96 99 GLU A CA 1
ATOM 770 C C . GLU A 1 135 ? -33.066 36.012 -8.161 1.00 16.82 99 GLU A C 1
ATOM 771 O O . GLU A 1 135 ? -33.576 36.612 -7.215 1.00 17.07 99 GLU A O 1
ATOM 777 N N . PHE A 1 136 ? -32.650 36.637 -9.255 1.00 16.47 100 PHE A N 1
ATOM 778 C CA . PHE A 1 136 ? -32.859 38.074 -9.372 1.00 13.91 100 PHE A CA 1
ATOM 779 C C . PHE A 1 136 ? -34.309 38.407 -9.696 1.00 17.88 100 PHE A C 1
ATOM 780 O O . PHE A 1 136 ? -35.019 37.640 -10.367 1.00 15.49 100 PHE A O 1
ATOM 788 N N . ILE A 1 137 ? -34.745 39.559 -9.216 1.00 14.07 101 ILE A N 1
ATOM 789 C CA . ILE A 1 137 ? -36.062 40.057 -9.565 1.00 16.48 101 ILE A CA 1
ATOM 790 C C . ILE A 1 137 ? -36.185 40.233 -11.094 1.00 20.85 101 ILE A C 1
ATOM 791 O O . ILE A 1 137 ? -35.230 40.635 -11.764 1.00 15.80 101 ILE A O 1
ATOM 796 N N . ASN A 1 138 ? -37.347 39.877 -11.640 1.00 16.50 102 ASN A N 1
ATOM 797 C CA . ASN A 1 138 ? -37.626 39.999 -13.071 1.00 16.88 102 ASN A CA 1
ATOM 798 C C . ASN A 1 138 ? -38.830 40.908 -13.355 1.00 22.64 102 ASN A C 1
ATOM 799 O O . ASN A 1 138 ? -38.888 41.591 -14.373 1.00 22.97 102 ASN A O 1
ATOM 804 N N . PHE A 1 139 ? -39.808 40.894 -12.461 1.00 16.88 103 PHE A N 1
ATOM 805 C CA . PHE A 1 139 ? -41.019 41.648 -12.701 1.00 17.88 103 PHE A CA 1
ATOM 806 C C . PHE A 1 139 ? -41.807 41.782 -11.390 1.00 17.14 103 PHE A C 1
ATOM 807 O O . PHE A 1 139 ? -41.661 40.965 -10.498 1.00 19.92 103 PHE A O 1
ATOM 815 N N . ILE A 1 140 ? -42.597 42.837 -11.259 1.00 17.59 104 ILE A N 1
ATOM 816 C CA . ILE A 1 140 ? -43.478 42.977 -10.097 1.00 17.52 104 ILE A CA 1
ATOM 817 C C . ILE A 1 140 ? -44.798 43.562 -10.565 1.00 19.65 104 ILE A C 1
ATOM 818 O O . ILE A 1 140 ? -44.823 44.446 -11.438 1.00 18.72 104 ILE A O 1
ATOM 823 N N . THR A 1 141 ? -45.902 43.050 -10.021 1.00 14.76 105 THR A N 1
ATOM 824 C CA . THR A 1 141 ? -47.204 43.660 -10.279 1.00 20.11 105 THR A CA 1
ATOM 825 C C . THR A 1 141 ? -47.813 44.051 -8.940 1.00 22.70 105 THR A C 1
ATOM 826 O O . THR A 1 141 ? -47.477 43.464 -7.912 1.00 20.97 105 THR A O 1
ATOM 830 N N . SER A 1 142 ? -48.728 45.011 -8.959 1.00 17.95 106 SER A N 1
ATOM 831 C CA . SER A 1 142 ? -49.439 45.422 -7.753 1.00 25.35 106 SER A CA 1
ATOM 832 C C . SER A 1 142 ? -50.873 45.713 -8.122 1.00 30.52 106 SER A C 1
ATOM 833 O O . SER A 1 142 ? -51.138 46.297 -9.170 1.00 29.86 106 SER A O 1
ATOM 836 N N . ASP A 1 143 ? -51.798 45.286 -7.276 1.00 24.64 107 ASP A N 1
ATOM 837 C CA . ASP A 1 143 ? -53.198 45.648 -7.439 1.00 30.17 107 ASP A CA 1
ATOM 838 C C . ASP A 1 143 ? -53.681 46.276 -6.160 1.00 29.08 107 ASP A C 1
ATOM 839 O O . ASP A 1 143 ? -53.568 45.680 -5.086 1.00 27.84 107 ASP A O 1
ATOM 844 N N . MET A 1 144 ? -54.210 47.484 -6.273 1.00 26.18 108 MET A N 1
ATOM 845 C CA . MET A 1 144 ? -54.708 48.177 -5.109 1.00 26.71 108 MET A CA 1
ATOM 846 C C . MET A 1 144 ? -56.118 47.703 -4.795 1.00 32.75 108 MET A C 1
ATOM 847 O O . MET A 1 144 ? -56.963 47.605 -5.678 1.00 30.87 108 MET A O 1
ATOM 852 N N . LEU A 1 145 ? -56.362 47.419 -3.523 1.00 28.81 109 LEU A N 1
ATOM 853 C CA . LEU A 1 145 ? -57.685 47.042 -3.064 1.00 36.35 109 LEU A CA 1
ATOM 854 C C . LEU A 1 145 ? -58.135 48.058 -2.028 1.00 39.82 109 LEU A C 1
ATOM 855 O O . LEU A 1 145 ? -57.409 48.345 -1.078 1.00 34.19 109 LEU A O 1
ATOM 860 N N . THR A 1 146 ? -59.318 48.628 -2.214 1.00 46.39 110 THR A N 1
ATOM 861 C CA . THR A 1 146 ? -59.812 49.585 -1.240 1.00 60.47 110 THR A CA 1
ATOM 862 C C . THR A 1 146 ? -60.922 48.935 -0.433 1.00 67.59 110 THR A C 1
ATOM 863 O O . THR A 1 146 ? -61.986 48.617 -0.960 1.00 69.21 110 THR A O 1
ATOM 867 N N . GLN A 1 147 ? -60.663 48.747 0.854 1.00 75.11 111 GLN A N 1
ATOM 868 C CA . GLN A 1 147 ? -61.639 48.1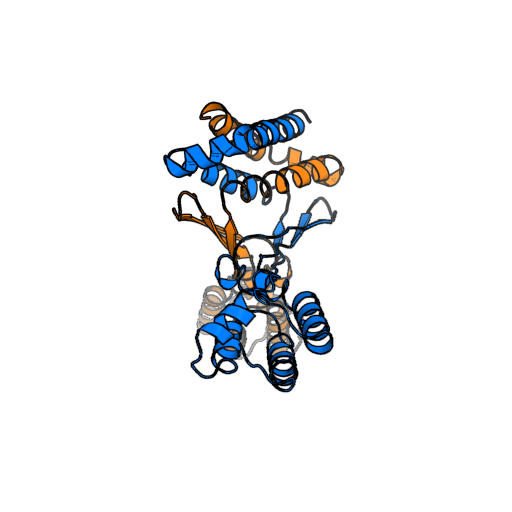53 1.751 1.00 88.19 111 GLN A CA 1
ATOM 869 C C . GLN A 1 147 ? -61.691 48.946 3.047 1.00 100.73 111 GLN A C 1
ATOM 870 O O . GLN A 1 147 ? -60.661 49.404 3.540 1.00 105.90 111 GLN A O 1
ATOM 876 N N . GLN A 1 148 ? -62.888 49.112 3.600 1.00 103.19 112 GLN A N 1
ATOM 877 C CA . GLN A 1 148 ? -63.025 49.833 4.854 1.00 103.73 112 GLN A CA 1
ATOM 878 C C . GLN A 1 148 ? -62.428 51.222 4.701 1.00 99.40 112 GLN A C 1
ATOM 879 O O . GLN A 1 148 ? -62.760 51.960 3.775 1.00 98.39 112 GLN A O 1
ATOM 885 N N . GLU A 1 149 ? -61.538 51.561 5.625 1.00 94.07 113 GLU A N 1
ATOM 886 C CA . GLU A 1 149 ? -60.853 52.842 5.616 1.00 93.40 113 GLU A CA 1
ATOM 887 C C . GLU A 1 149 ? -59.526 52.726 4.869 1.00 82.67 113 GLU A C 1
ATOM 888 O O . GLU A 1 149 ? -58.731 53.663 4.846 1.00 87.23 113 GLU A O 1
ATOM 894 N N . ARG A 1 150 ? -59.296 51.568 4.260 1.00 68.22 114 ARG A N 1
ATOM 895 C CA A ARG A 1 150 ? -57.875 51.267 4.130 0.60 59.65 114 ARG A CA 1
ATOM 896 C CA B ARG A 1 150 ? -58.015 50.848 4.052 0.40 60.10 114 ARG A CA 1
ATOM 897 C C . ARG A 1 150 ? -57.515 50.909 2.693 1.00 50.33 114 ARG A C 1
ATOM 898 O O . ARG A 1 150 ? -58.242 50.144 2.059 1.00 55.23 114 ARG A O 1
ATOM 913 N N . CYS A 1 151 ? -56.393 51.419 2.195 1.00 33.66 115 CYS A N 1
ATOM 914 C CA A CYS A 1 151 ? -55.860 51.123 0.882 0.31 31.71 115 CYS A CA 1
ATOM 915 C CA B CYS A 1 151 ? -55.907 51.060 0.866 0.69 32.83 115 CYS A CA 1
ATOM 916 C C . CYS A 1 151 ? -54.748 50.087 1.016 1.00 25.86 115 CYS A C 1
ATOM 917 O O . CYS A 1 151 ? -53.750 50.365 1.667 1.00 31.32 115 CYS A O 1
ATOM 922 N N . ILE A 1 152 ? -54.912 48.909 0.427 1.00 24.23 116 ILE A N 1
ATOM 923 C CA . ILE A 1 152 ? -53.834 47.921 0.473 1.00 22.23 116 ILE A CA 1
ATOM 924 C C . ILE A 1 152 ? -53.441 47.446 -0.934 1.00 24.93 116 ILE A C 1
ATOM 925 O O . ILE A 1 152 ? -54.189 47.631 -1.890 1.00 27.60 116 ILE A O 1
ATOM 930 N N . PHE A 1 153 ? -52.267 46.838 -1.052 1.00 18.77 117 PHE A N 1
ATOM 931 C CA . PHE A 1 153 ? -51.756 46.415 -2.344 1.00 18.07 117 PHE A CA 1
ATOM 932 C C . PHE A 1 153 ? -51.466 44.940 -2.312 1.00 28.20 117 PHE A C 1
ATOM 933 O O . PHE A 1 153 ? -50.795 44.461 -1.395 1.00 19.32 117 PHE A O 1
ATOM 941 N N . LEU A 1 154 ? -51.984 44.220 -3.300 1.00 19.29 118 LEU A N 1
ATOM 942 C CA . LEU A 1 154 ? -51.588 42.831 -3.517 1.00 19.03 118 LEU A CA 1
ATOM 943 C C . LEU A 1 154 ? -50.418 42.847 -4.498 1.00 19.73 118 LEU A C 1
ATOM 944 O O . LEU A 1 154 ? -50.594 43.083 -5.701 1.00 20.90 118 LEU A O 1
ATOM 949 N N . ASN A 1 155 ? -49.215 42.653 -3.975 1.00 16.24 119 ASN A N 1
ATOM 950 C CA . ASN A 1 155 ? -48.016 42.689 -4.808 1.00 17.52 119 ASN A CA 1
ATOM 951 C C . ASN A 1 155 ? -47.603 41.294 -5.215 1.00 17.98 119 ASN A C 1
ATOM 952 O O . ASN A 1 155 ? -47.707 40.359 -4.419 1.00 17.23 119 ASN A O 1
ATOM 957 N N . ARG A 1 156 ? -47.130 41.153 -6.450 1.00 14.78 120 ARG A N 1
ATOM 958 C CA . ARG A 1 156 ? -46.565 39.883 -6.880 1.00 16.62 120 ARG A CA 1
ATOM 959 C C . ARG A 1 156 ? -45.150 40.095 -7.388 1.00 19.76 120 ARG A C 1
ATOM 960 O O . ARG A 1 156 ? -44.945 40.860 -8.308 1.00 19.08 120 ARG A O 1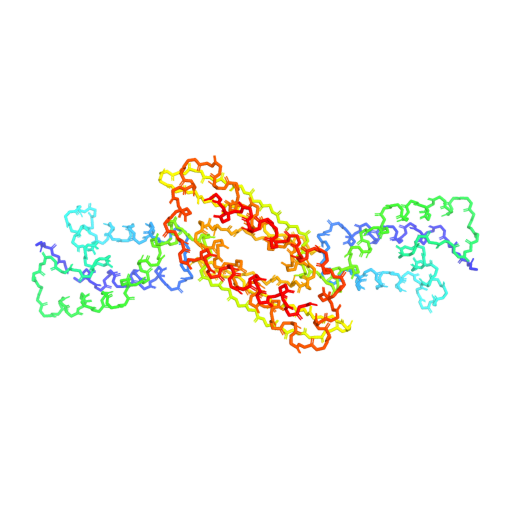
ATOM 968 N N . LEU A 1 157 ? -44.187 39.411 -6.778 1.00 15.65 121 LEU A N 1
ATOM 969 C CA A LEU A 1 157 ? -42.771 39.480 -7.119 0.49 15.96 121 LEU A CA 1
ATOM 970 C CA B LEU A 1 157 ? -42.753 39.429 -7.040 0.51 17.10 121 LEU A CA 1
ATOM 971 C C . LEU A 1 157 ? -42.349 38.283 -7.962 1.00 20.31 121 LEU A C 1
ATOM 972 O O . LEU A 1 157 ? -42.756 37.190 -7.569 1.00 23.51 121 LEU A O 1
ATOM 981 N N . ALA A 1 158 ? -41.798 38.457 -9.164 1.00 16.17 122 ALA A N 1
ATOM 982 C CA . ALA A 1 158 ? -41.438 37.319 -10.009 1.00 14.61 122 ALA A CA 1
ATOM 983 C C . ALA A 1 158 ? -39.950 37.388 -10.213 1.00 15.15 122 ALA A C 1
ATOM 984 O O . ALA A 1 158 ? -39.411 38.469 -10.482 1.00 19.10 122 ALA A O 1
ATOM 986 N N . ARG A 1 159 ? -39.282 36.250 -10.084 1.00 12.72 123 ARG A N 1
ATOM 987 C CA . ARG A 1 159 ? -37.846 36.190 -10.322 1.00 11.72 123 ARG A CA 1
ATOM 988 C C . ARG A 1 159 ? -37.512 35.728 -11.738 1.00 16.73 123 ARG A C 1
ATOM 989 O O . ARG A 1 159 ? -38.374 35.219 -12.456 1.00 13.58 123 ARG A O 1
ATOM 997 N N . VAL A 1 160 ? -36.259 35.912 -12.132 1.00 14.47 124 VAL A N 1
ATOM 998 C CA . VAL A 1 160 ? -35.768 35.424 -13.422 1.00 18.84 124 VAL A CA 1
ATOM 999 C C . VAL A 1 160 ? -36.080 33.924 -13.609 1.00 22.71 124 VAL A C 1
ATOM 1000 O O . VAL A 1 160 ? -36.349 33.475 -14.718 1.00 15.54 124 VAL A O 1
ATOM 1004 N N . ASP A 1 161 ? -36.035 33.146 -12.532 1.00 17.94 125 ASP A N 1
ATOM 1005 C CA . ASP A 1 161 ? -36.339 31.714 -12.651 1.00 18.97 125 ASP A CA 1
ATOM 1006 C C . ASP A 1 161 ? -37.835 31.381 -12.722 1.00 23.40 125 ASP A C 1
ATOM 1007 O O . ASP A 1 161 ? -38.204 30.214 -12.799 1.00 18.30 125 ASP A O 1
ATOM 1012 N N . GLY A 1 162 ? -38.694 32.397 -12.735 1.00 21.11 126 GLY A N 1
ATOM 1013 C CA . GLY A 1 162 ? -40.117 32.162 -12.871 1.00 22.24 126 GLY A CA 1
ATOM 1014 C C . GLY A 1 16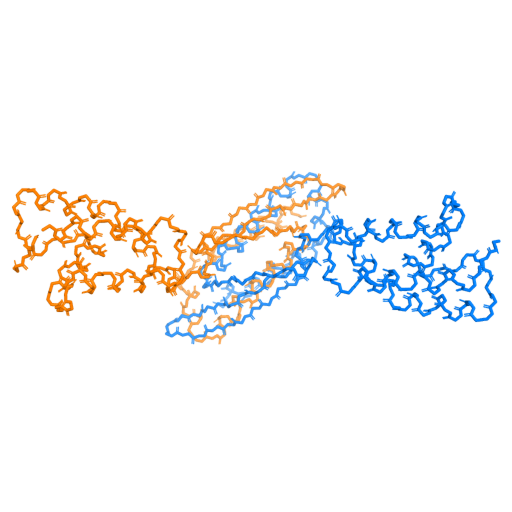2 ? -40.887 31.991 -11.571 1.00 18.21 126 GLY A C 1
ATOM 1015 O O . GLY A 1 162 ? -42.113 32.026 -11.562 1.00 23.62 126 GLY A O 1
ATOM 1016 N N . GLN A 1 163 ? -40.191 31.836 -10.459 1.00 16.11 127 GLN A N 1
ATOM 1017 C CA . GLN A 1 163 ? -40.893 31.692 -9.175 1.00 15.70 127 GLN A CA 1
ATOM 1018 C C . GLN A 1 163 ? -41.465 33.034 -8.786 1.00 12.44 127 GLN A C 1
ATOM 1019 O O . GLN A 1 163 ? -40.882 34.072 -9.093 1.00 15.99 127 GLN A O 1
ATOM 1025 N N . GLU A 1 164 ? -42.625 33.017 -8.153 1.00 11.93 128 GLU A N 1
ATOM 1026 C CA . GLU A 1 164 ? -43.311 34.257 -7.777 1.00 15.03 128 GLU A CA 1
ATOM 1027 C C . GLU A 1 164 ? -43.666 34.216 -6.298 1.00 18.22 128 GLU A C 1
ATOM 1028 O O . GLU A 1 164 ? -43.774 33.138 -5.704 1.00 17.51 128 GLU A O 1
ATOM 1034 N N . PHE A 1 165 ? -43.899 35.379 -5.714 1.00 11.92 129 PHE A N 1
ATOM 1035 C CA . PHE A 1 165 ? -44.269 35.429 -4.306 1.00 17.10 129 PHE A CA 1
ATOM 1036 C C . PHE A 1 165 ? -45.328 36.502 -4.175 1.00 21.66 129 PHE A C 1
ATOM 1037 O O . PHE A 1 165 ? -45.152 37.598 -4.695 1.00 20.69 129 PHE A O 1
ATOM 1045 N N . LEU A 1 166 ? -46.425 36.191 -3.487 1.00 17.30 130 LEU A N 1
ATOM 1046 C CA . LEU A 1 166 ? -47.468 37.190 -3.239 1.00 14.15 130 LEU A CA 1
ATOM 1047 C C . LEU A 1 166 ? -47.171 37.897 -1.928 1.00 18.44 130 LEU A C 1
ATOM 1048 O O . LEU A 1 166 ? -46.893 37.237 -0.920 1.00 19.78 130 LEU A O 1
ATOM 1053 N N . LEU A 1 167 ? -47.255 39.220 -1.915 1.00 20.02 131 LEU A N 1
ATOM 1054 C CA . LEU A 1 167 ? -46.996 39.958 -0.691 1.00 18.67 131 LEU A CA 1
ATOM 1055 C C . LEU A 1 167 ? -47.997 41.105 -0.547 1.00 18.57 131 LEU A C 1
ATOM 1056 O O . LEU A 1 167 ? -48.115 41.931 -1.451 1.00 22.51 131 LEU A O 1
ATOM 1061 N N . MET A 1 168 ? -48.737 41.150 0.567 1.00 17.44 132 MET A N 1
ATOM 1062 C CA . MET A 1 168 ? -49.673 42.268 0.812 1.00 16.93 132 MET A CA 1
ATOM 1063 C C . MET A 1 168 ? -48.939 43.374 1.565 1.00 17.18 132 MET A C 1
ATOM 1064 O O . MET A 1 168 ? -48.096 43.094 2.428 1.00 19.88 132 MET A O 1
ATOM 1069 N N . THR A 1 169 ? -49.262 44.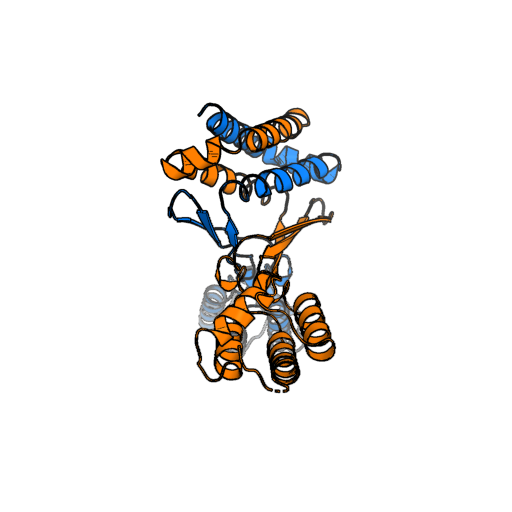632 1.252 1.00 18.69 133 THR A N 1
ATOM 1070 C CA . THR A 1 169 ? -48.686 45.778 1.957 1.00 18.19 133 THR A CA 1
ATOM 1071 C C . THR A 1 169 ? -49.766 46.825 2.136 1.00 20.84 133 THR A C 1
ATOM 1072 O O . THR A 1 169 ? -50.581 47.032 1.238 1.00 25.57 133 THR A O 1
ATOM 1076 N N . ASP A 1 170 ? -49.783 47.501 3.278 1.00 21.82 134 ASP A N 1
ATOM 1077 C CA . ASP A 1 170 ? -50.641 48.673 3.384 1.00 23.32 134 ASP A CA 1
ATOM 1078 C C . ASP A 1 170 ? -49.754 49.879 3.095 1.00 27.32 134 ASP A C 1
ATOM 1079 O O . ASP A 1 170 ? -48.594 49.713 2.747 1.00 19.91 134 ASP A O 1
ATOM 1084 N N . VAL A 1 171 ? -50.275 51.090 3.250 1.00 21.33 135 VAL A N 1
ATOM 1085 C CA . VAL A 1 171 ? -49.516 52.260 2.844 1.00 24.75 135 VAL A CA 1
ATOM 1086 C C . VAL A 1 171 ? -48.277 52.477 3.726 1.00 28.50 135 VAL A C 1
ATOM 1087 O O . VAL A 1 171 ? -47.208 52.875 3.248 1.00 23.75 135 VAL A O 1
ATOM 1091 N N . GLN A 1 172 ? -48.416 52.220 5.018 1.00 20.27 136 GLN A N 1
ATOM 1092 C CA . GLN A 1 172 ? -47.268 52.320 5.891 1.00 25.00 136 GLN A CA 1
ATOM 1093 C C . GLN A 1 172 ? -46.185 51.272 5.575 1.00 26.48 136 GLN A C 1
ATOM 1094 O O . GLN A 1 172 ? -45.000 51.611 5.551 1.00 20.56 136 GLN A O 1
ATOM 1100 N N . ASN A 1 173 ? -46.581 50.013 5.361 1.00 25.11 137 ASN A N 1
ATOM 1101 C CA . ASN A 1 173 ? -45.619 48.965 4.952 1.00 19.72 137 ASN A CA 1
ATOM 1102 C C . ASN A 1 173 ? -44.860 49.416 3.707 1.00 22.32 137 ASN A C 1
ATOM 1103 O O . ASN A 1 173 ? -43.660 49.174 3.560 1.00 23.44 137 ASN A O 1
ATOM 1108 N N . THR A 1 174 ? -45.589 50.016 2.769 1.00 21.72 138 THR A N 1
ATOM 1109 C CA . THR A 1 174 ? -44.995 50.410 1.508 1.00 19.10 138 THR A CA 1
ATOM 1110 C C . THR A 1 174 ? -43.902 51.451 1.747 1.00 25.12 138 THR A C 1
ATOM 1111 O O . THR A 1 174 ? -42.815 51.372 1.172 1.00 25.51 138 THR A O 1
ATOM 1115 N N . CYS A 1 175 ? -44.205 52.426 2.597 1.00 29.36 139 CYS A N 1
ATOM 1116 C CA A CYS A 1 175 ? -43.233 53.447 2.973 0.45 28.33 139 CYS A CA 1
ATOM 1117 C CA B CYS A 1 175 ? -43.250 53.453 2.983 0.55 28.17 139 CYS A CA 1
ATOM 1118 C C . CYS A 1 175 ? -42.021 52.851 3.680 1.00 28.40 139 CYS A C 1
ATOM 1119 O O . CYS A 1 175 ? -40.888 53.238 3.419 1.00 27.83 139 CYS A O 1
ATOM 1124 N N . HIS A 1 176 ? -42.249 51.903 4.572 1.00 28.09 140 HIS A N 1
ATOM 1125 C CA . HIS A 1 176 ? -41.117 51.286 5.265 1.00 25.86 140 HIS A CA 1
ATOM 1126 C C . HIS A 1 176 ? -40.243 50.505 4.298 1.00 26.86 140 HIS A C 1
ATOM 1127 O O . HIS A 1 176 ? -39.015 50.539 4.388 1.00 30.53 140 HIS A O 1
ATOM 1134 N N . LEU A 1 177 ? -40.873 49.819 3.354 1.00 25.43 141 LEU A N 1
ATOM 1135 C CA . LEU A 1 177 ? -40.127 49.104 2.324 1.00 27.15 141 LEU A CA 1
ATOM 1136 C C . LEU A 1 177 ? -39.261 50.053 1.482 1.00 29.51 141 LEU A C 1
ATOM 1137 O O . LEU A 1 177 ? -38.093 49.777 1.200 1.00 27.90 141 LEU A O 1
ATOM 1142 N N . ILE A 1 178 ? -39.836 51.182 1.091 1.00 26.31 142 ILE A N 1
ATOM 1143 C CA . ILE A 1 178 ? -39.091 52.191 0.343 1.00 27.97 142 ILE A CA 1
ATOM 1144 C C . ILE A 1 178 ? -37.878 52.692 1.157 1.00 28.14 142 ILE A C 1
ATOM 1145 O O . ILE A 1 178 ? -36.774 52.809 0.636 1.00 29.77 142 ILE A O 1
ATOM 1150 N N . ARG A 1 179 ? -38.088 52.953 2.435 1.00 28.70 143 ARG A N 1
ATOM 1151 C CA . ARG A 1 179 ? -37.030 53.516 3.284 1.00 31.36 143 ARG A CA 1
ATOM 1152 C C . ARG A 1 179 ? -35.883 52.511 3.432 1.00 29.84 143 ARG A C 1
ATOM 1153 O O . ARG A 1 179 ? -34.696 52.863 3.322 1.00 30.13 143 ARG A O 1
ATOM 1161 N N . HIS A 1 180 ? -36.253 51.254 3.661 1.00 26.28 144 HIS A N 1
ATOM 1162 C CA . HIS A 1 180 ? -35.300 50.157 3.730 1.00 26.83 144 HIS A CA 1
ATOM 1163 C C . HIS A 1 180 ? -34.465 50.052 2.447 1.00 28.54 144 HIS A C 1
ATOM 1164 O O . HIS A 1 180 ? -33.236 49.966 2.510 1.00 25.88 144 HIS A O 1
ATOM 1171 N N . LEU A 1 181 ? -35.123 50.060 1.289 1.00 23.98 145 LEU A N 1
ATOM 1172 C CA . LEU A 1 181 ? -34.404 49.989 0.014 1.00 27.87 145 LEU A CA 1
ATOM 1173 C C . LEU A 1 181 ? -33.526 51.213 -0.260 1.00 31.02 145 LEU A C 1
ATOM 1174 O O . LEU A 1 181 ? -32.416 51.076 -0.795 1.00 27.70 145 LEU A O 1
ATOM 1179 N N . LEU A 1 182 ? -34.002 52.404 0.109 1.00 25.23 146 LEU A N 1
ATOM 1180 C CA . LEU A 1 182 ? -33.157 53.603 0.001 1.00 23.45 146 LEU A CA 1
ATOM 1181 C C . LEU A 1 182 ? -31.949 53.515 0.935 1.00 25.24 146 LEU A C 1
ATOM 1182 O O . LEU A 1 182 ? -30.834 53.865 0.552 1.00 30.10 146 LEU A O 1
ATOM 1187 N N . ALA A 1 183 ? -32.180 53.076 2.171 1.00 24.88 147 ALA A N 1
ATOM 1188 C CA . ALA A 1 183 ? -31.086 52.892 3.117 1.00 26.79 147 ALA A CA 1
ATOM 1189 C C . ALA A 1 183 ? -30.010 51.998 2.492 1.00 30.05 147 ALA A C 1
ATOM 1190 O O . ALA A 1 183 ? -28.815 52.240 2.652 1.00 26.45 147 ALA A O 1
ATOM 1192 N N . ARG A 1 184 ? -30.439 50.978 1.757 1.00 30.45 148 ARG A N 1
ATOM 1193 C CA . ARG A 1 184 ? -29.504 50.049 1.121 1.00 31.17 148 ARG A CA 1
ATOM 1194 C C . ARG A 1 184 ? -28.721 50.693 -0.013 1.00 34.40 148 ARG A C 1
ATOM 1195 O O . ARG A 1 184 ? -27.533 50.411 -0.176 1.00 31.40 148 ARG A O 1
ATOM 1203 N N . LEU A 1 185 ? -29.368 51.555 -0.800 1.00 22.41 149 LEU A N 1
ATOM 1204 C CA . LEU A 1 185 ? -28.631 52.262 -1.841 1.00 28.13 149 LEU A CA 1
ATOM 1205 C C . LEU A 1 185 ? -27.633 53.228 -1.218 1.00 27.17 149 LEU A C 1
ATOM 1206 O O . LEU A 1 185 ? -26.556 53.456 -1.760 1.00 25.36 149 LEU A O 1
ATOM 1211 N N . LEU A 1 186 ? -28.005 53.819 -0.093 1.00 24.94 150 LEU A N 1
ATOM 1212 C CA . LEU A 1 186 ? -27.101 54.740 0.587 1.00 30.69 150 LEU A CA 1
ATOM 1213 C C . LEU A 1 186 ? -25.860 53.996 1.088 1.00 28.96 150 LEU A C 1
ATOM 1214 O O . LEU A 1 186 ? -24.753 54.531 1.077 1.00 28.62 150 LEU A O 1
ATOM 1219 N N . GLU A 1 187 ? -26.032 52.757 1.521 1.00 23.87 151 GLU A N 1
ATOM 1220 C CA . GLU A 1 187 ? -24.862 51.983 1.917 1.00 33.91 151 GLU A CA 1
ATOM 1221 C C . GLU A 1 187 ? -24.029 51.578 0.694 1.00 35.04 151 GLU A C 1
ATOM 1222 O O . GLU A 1 187 ? -22.806 51.659 0.737 1.00 34.56 151 GLU A O 1
ATOM 1228 N N . ALA A 1 188 ? -24.676 51.185 -0.402 1.00 25.48 152 ALA A N 1
ATOM 1229 C CA . ALA A 1 188 ? -23.940 50.940 -1.633 1.00 30.94 152 ALA A CA 1
ATOM 1230 C C . ALA A 1 188 ? -23.111 52.160 -2.075 1.00 29.68 152 ALA A C 1
ATOM 1231 O O . ALA A 1 188 ? -22.041 52.007 -2.667 1.00 30.23 152 ALA A O 1
ATOM 1233 N N . GLN A 1 189 ? -23.614 53.357 -1.787 1.00 24.74 153 GLN A N 1
ATOM 1234 C CA A GLN A 1 189 ? -22.957 54.579 -2.246 0.66 24.75 153 GLN A CA 1
ATOM 1235 C CA B GLN A 1 189 ? -22.983 54.606 -2.207 0.34 27.30 153 GLN A CA 1
ATOM 1236 C C . GLN A 1 189 ? -21.618 54.824 -1.541 1.00 34.44 153 GLN A C 1
ATOM 1237 O O . GLN A 1 189 ? -20.729 55.485 -2.103 1.00 29.22 153 GLN A O 1
ATOM 1248 N N . LYS A 1 190 ? -21.469 54.288 -0.325 1.00 29.12 154 LYS A N 1
ATOM 1249 C CA . LYS A 1 190 ? -20.215 54.423 0.437 1.00 36.16 154 LYS A CA 1
ATOM 1250 C C . LYS A 1 190 ? -19.090 53.573 -0.164 1.00 39.74 154 LYS A C 1
ATOM 1251 O O . LYS A 1 190 ? -17.912 53.923 -0.085 1.00 44.68 154 LYS A O 1
ATOM 1257 N N . ASN A 1 191 ? -19.482 52.462 -0.772 1.00 33.17 155 ASN A N 1
ATOM 1258 C CA . ASN A 1 191 ? -18.566 51.502 -1.370 1.00 35.67 155 ASN A CA 1
ATOM 1259 C C . ASN A 1 191 ? -18.200 51.920 -2.789 1.00 37.12 155 ASN A C 1
ATOM 1260 O O . ASN A 1 191 ? -19.068 52.328 -3.565 1.00 42.32 155 ASN A O 1
ATOM 1265 N N . PRO A 1 192 ? -16.913 51.824 -3.138 1.00 44.63 156 PRO A N 1
ATOM 1266 C CA . PRO A 1 192 ? -16.424 52.297 -4.441 1.00 48.69 156 PRO A CA 1
ATOM 1267 C C . PRO A 1 192 ? -17.160 51.669 -5.635 1.00 47.26 156 PRO A C 1
ATOM 1268 O O . PRO A 1 192 ? -17.461 52.372 -6.604 1.00 44.90 156 PRO A O 1
ATOM 1272 N N . VAL A 1 193 ? -17.451 50.375 -5.562 1.00 42.31 157 VAL A N 1
ATOM 1273 C CA . VAL A 1 193 ? -18.185 49.704 -6.630 1.00 38.13 157 VAL A CA 1
ATOM 1274 C C . VAL A 1 193 ? -19.611 50.241 -6.716 1.00 36.25 157 VAL A C 1
ATOM 1275 O O . VAL A 1 193 ? -20.061 50.680 -7.775 1.00 33.07 157 VAL A O 1
ATOM 1279 N N . GLY A 1 194 ? -20.311 50.203 -5.588 1.00 33.22 158 GLY A N 1
ATOM 1280 C CA . GLY A 1 194 ? -21.671 50.708 -5.488 1.00 27.66 158 GLY A CA 1
ATOM 1281 C C . GLY A 1 194 ? -21.793 52.137 -5.992 1.00 29.17 158 GLY A C 1
ATOM 1282 O O . GLY A 1 194 ? -22.765 52.486 -6.657 1.00 30.09 158 GLY A O 1
ATOM 1283 N N . GLU A 1 195 ? -20.798 52.962 -5.689 1.00 29.41 159 GLU A N 1
ATOM 1284 C CA . GLU A 1 195 ? -20.804 54.363 -6.108 1.00 34.37 159 GLU A CA 1
ATOM 1285 C C . GLU A 1 195 ? -20.797 54.476 -7.635 1.00 31.94 159 GLU A C 1
ATOM 1286 O O . GLU A 1 195 ? -21.499 55.318 -8.210 1.00 35.15 159 GLU A O 1
ATOM 1292 N N . LYS A 1 196 ? -20.009 53.620 -8.285 1.00 33.19 160 LYS A N 1
ATOM 1293 C CA . LYS A 1 196 ? -19.885 53.641 -9.742 1.00 36.15 160 LYS A CA 1
ATOM 1294 C C . LYS A 1 196 ? -21.161 53.124 -10.371 1.00 34.31 160 LYS A C 1
ATOM 1295 O O . LYS A 1 196 ? -21.605 53.641 -11.395 1.00 31.91 160 LYS A O 1
ATOM 1301 N N . ASN A 1 197 ? -21.739 52.086 -9.762 1.00 29.04 161 ASN A N 1
ATOM 1302 C CA . ASN A 1 197 ? -23.029 51.558 -10.205 1.00 24.74 161 ASN A CA 1
ATOM 1303 C C . ASN A 1 197 ? -24.093 52.645 -10.147 1.00 33.63 161 ASN A C 1
ATOM 1304 O O . ASN A 1 197 ? -24.906 52.762 -11.039 1.00 31.60 161 ASN A O 1
ATOM 1309 N N . LEU A 1 198 ? -24.115 53.412 -9.059 1.00 33.80 162 LEU A N 1
ATOM 1310 C CA . LEU A 1 198 ? -25.118 54.462 -8.899 1.00 28.94 162 LEU A CA 1
ATOM 1311 C C . LEU A 1 198 ? -24.895 55.624 -9.869 1.00 34.20 162 LEU A C 1
ATOM 1312 O O . LEU A 1 198 ? -25.863 56.228 -10.359 1.00 35.28 162 LEU A O 1
ATOM 1317 N N . GLN A 1 199 ? -23.636 55.951 -10.138 1.00 33.50 163 GLN A N 1
ATOM 1318 C CA . GLN A 1 199 ? -23.359 57.041 -11.070 1.00 39.97 163 GLN A CA 1
ATOM 1319 C C . GLN A 1 199 ? -23.876 56.681 -12.456 1.00 45.78 163 GLN A C 1
ATOM 1320 O O . GLN A 1 199 ? -24.265 57.558 -13.216 1.00 42.35 163 GLN A O 1
ATOM 1326 N N . GLU A 1 200 ? -23.890 55.386 -12.771 1.00 42.58 164 GLU A N 1
ATOM 1327 C CA . GLU A 1 200 ? -24.398 54.905 -14.060 1.00 49.05 164 GLU A CA 1
ATOM 1328 C C . GLU A 1 200 ? -25.888 55.183 -14.269 1.00 49.03 164 GLU A C 1
ATOM 1329 O O . GLU A 1 200 ? -26.342 55.362 -15.402 1.00 53.79 164 GLU A O 1
ATOM 1335 N N . ILE A 1 201 ? -26.654 55.224 -13.186 1.00 41.00 165 ILE A N 1
ATOM 1336 C CA . ILE A 1 201 ? -28.087 55.467 -13.301 1.00 41.01 165 ILE A CA 1
ATOM 1337 C C . ILE A 1 201 ? -28.465 56.772 -12.624 1.00 46.01 165 ILE A C 1
ATOM 1338 O O . ILE A 1 201 ? -29.574 56.916 -12.098 1.00 35.02 165 ILE A O 1
ATOM 1343 N N . GLN A 1 202 ? -27.537 57.727 -12.632 1.00 51.86 166 GLN A N 1
ATOM 1344 C CA . GLN A 1 202 ? -27.747 58.967 -11.896 1.00 56.06 166 GLN A CA 1
ATOM 1345 C C . GLN A 1 202 ? -29.041 59.650 -12.311 1.00 56.28 166 GLN A C 1
ATOM 1346 O O . GLN A 1 202 ? -29.697 60.295 -11.499 1.00 50.94 166 GLN A O 1
ATOM 1352 N N . GLU A 1 203 ? -29.407 59.501 -13.576 1.00 66.09 167 GLU A N 1
ATOM 1353 C CA . GLU A 1 203 ? -30.613 60.135 -14.084 1.00 79.27 167 GLU A CA 1
ATOM 1354 C C . GLU A 1 203 ? -31.860 59.477 -13.515 1.00 73.70 167 GLU A C 1
ATOM 1355 O O . GLU A 1 203 ? -32.847 60.149 -13.208 1.00 72.22 167 GLU A O 1
ATOM 1361 N N . GLU A 1 204 ? -31.816 58.158 -13.375 1.00 67.94 168 GLU A N 1
ATOM 1362 C CA . GLU A 1 204 ? -32.949 57.430 -12.819 1.00 61.97 168 GLU A CA 1
ATOM 1363 C C . GLU A 1 204 ? -33.158 57.772 -11.346 1.00 52.17 168 GLU A C 1
ATOM 1364 O O . GLU A 1 204 ? -34.292 57.877 -10.883 1.00 49.17 168 GLU A O 1
ATOM 1370 N N . ILE A 1 205 ? -32.060 57.952 -10.614 1.00 43.86 169 ILE A N 1
ATOM 1371 C CA . ILE A 1 205 ? -32.148 58.377 -9.222 1.00 40.43 169 ILE A CA 1
ATOM 1372 C C . ILE A 1 205 ? -32.762 59.781 -9.084 1.00 40.36 169 ILE A C 1
ATOM 1373 O O . ILE A 1 205 ? -33.695 59.981 -8.313 1.00 39.73 169 ILE A O 1
ATOM 1378 N N . THR A 1 206 ? -32.240 60.755 -9.819 1.00 42.92 170 THR A N 1
ATOM 1379 C CA . THR A 1 206 ? -32.772 62.111 -9.714 1.00 49.99 170 THR A CA 1
ATOM 1380 C C . THR A 1 206 ? -34.275 62.099 -9.953 1.00 54.74 170 THR A C 1
ATOM 1381 O O . THR A 1 206 ? -35.025 62.828 -9.305 1.00 54.67 170 THR A O 1
ATOM 1385 N N . SER A 1 207 ? -34.712 61.234 -10.860 1.00 61.50 171 SER A N 1
ATOM 1386 C CA . SER A 1 207 ? -36.130 61.088 -11.165 1.00 63.98 171 SER A CA 1
ATOM 1387 C C . SER A 1 207 ? -36.959 60.586 -9.974 1.00 66.43 171 SER A C 1
ATOM 1388 O O . SER A 1 207 ? -38.033 61.125 -9.691 1.00 71.78 171 SER A O 1
ATOM 1391 N N . LEU A 1 208 ? -36.475 59.550 -9.292 1.00 56.89 172 LEU A N 1
ATOM 1392 C CA . LEU A 1 208 ? -37.126 59.066 -8.076 1.00 45.40 172 LEU A CA 1
ATOM 1393 C C . LEU A 1 208 ? -37.428 60.238 -7.153 1.00 44.29 172 LEU A C 1
ATOM 1394 O O . LEU A 1 208 ? -38.556 60.407 -6.688 1.00 41.59 172 LEU A O 1
ATOM 1399 N N . LYS A 1 209 ? -36.403 61.046 -6.892 1.00 44.10 173 LYS A N 1
ATOM 1400 C CA . LYS A 1 209 ? -36.539 62.218 -6.040 1.00 49.64 173 LYS A CA 1
ATOM 1401 C C . LYS A 1 209 ? -37.663 63.118 -6.566 1.00 53.16 173 LYS A C 1
ATOM 1402 O O . LYS A 1 209 ? -38.498 63.610 -5.799 1.00 45.17 173 LYS A O 1
ATOM 1408 N N . ASN A 1 210 ? -37.707 63.305 -7.881 1.00 58.44 174 ASN A N 1
ATOM 1409 C CA . ASN A 1 210 ? -38.809 64.047 -8.499 1.00 66.61 174 ASN A CA 1
ATOM 1410 C C . ASN A 1 210 ? -40.182 63.483 -8.121 1.00 68.58 174 ASN A C 1
ATOM 1411 O O . ASN A 1 210 ? -41.017 64.183 -7.540 1.00 64.53 174 ASN A O 1
ATOM 1416 N N . HIS A 1 211 ? -40.406 62.214 -8.458 1.00 72.79 175 HIS A N 1
ATOM 1417 C CA . HIS A 1 211 ? -41.657 61.535 -8.134 1.00 74.49 175 HIS A CA 1
ATOM 1418 C C . HIS A 1 211 ? -42.012 61.667 -6.664 1.00 65.64 175 HIS A C 1
ATOM 1419 O O . HIS A 1 211 ? -43.177 61.831 -6.319 1.00 67.31 175 HIS A O 1
ATOM 1426 N N . PHE A 1 212 ? -41.006 61.581 -5.799 1.00 53.75 176 PHE A N 1
ATOM 1427 C CA . PHE A 1 212 ? -41.230 61.728 -4.368 1.00 51.22 176 PHE A CA 1
ATOM 1428 C C . PHE A 1 212 ? -41.585 63.177 -3.984 1.00 54.59 176 PHE A C 1
ATOM 1429 O O . PHE A 1 212 ? -42.492 63.409 -3.181 1.00 49.35 176 PHE A O 1
ATOM 1437 N N . ASP A 1 213 ? -40.869 64.145 -4.550 1.00 53.89 177 ASP A N 1
ATOM 1438 C CA . ASP A 1 213 ? -41.206 65.550 -4.329 1.00 64.31 177 ASP A CA 1
ATOM 1439 C C . ASP A 1 213 ? -42.650 65.814 -4.776 1.00 70.63 177 ASP A C 1
ATOM 1440 O O . ASP A 1 213 ? -43.377 66.596 -4.161 1.00 71.25 177 ASP A O 1
ATOM 1445 N N . GLU A 1 214 ? -43.068 65.129 -5.833 1.00 70.89 178 GLU A N 1
ATOM 1446 C CA . GLU A 1 214 ? -44.434 65.244 -6.327 1.00 74.30 178 GLU A CA 1
ATOM 1447 C C . GLU A 1 214 ? -45.455 64.677 -5.333 1.00 69.44 178 GLU A C 1
ATOM 1448 O O . GLU A 1 214 ? -46.553 65.214 -5.184 1.00 70.94 178 GLU A O 1
ATOM 1454 N N . LEU A 1 215 ? -45.074 63.613 -4.635 1.00 59.03 179 LEU A N 1
ATOM 1455 C CA . LEU A 1 215 ? -45.950 62.994 -3.645 1.00 60.00 179 LEU A CA 1
ATOM 1456 C C . LEU A 1 215 ? -46.085 63.843 -2.379 1.00 62.19 179 LEU A C 1
ATOM 1457 O O . LEU A 1 215 ? -47.167 63.938 -1.800 1.00 64.35 179 LEU A O 1
ATOM 1462 N N . THR A 1 216 ? -44.983 64.453 -1.955 1.00 55.11 180 THR A N 1
ATOM 1463 C CA . THR A 1 216 ? -44.965 65.261 -0.738 1.00 56.44 180 THR A CA 1
ATOM 1464 C C . THR A 1 216 ? -45.752 66.564 -0.865 1.00 63.13 180 THR A C 1
ATOM 1465 O O . THR A 1 216 ? -46.441 66.953 0.076 1.00 60.73 180 THR A O 1
ATOM 1469 N N . LYS A 1 217 ? -45.643 67.242 -2.005 1.00 68.73 181 LYS A N 1
ATOM 1470 C CA . LYS A 1 217 ? -46.398 68.484 -2.199 1.00 83.08 181 LYS A CA 1
ATOM 1471 C C . LYS A 1 217 ? -47.887 68.219 -1.960 1.00 86.09 181 LYS A C 1
ATOM 1472 O O . LYS A 1 217 ? -48.553 68.946 -1.221 1.00 87.13 181 LYS A O 1
ATOM 1478 N N . ALA A 1 218 ? -48.392 67.154 -2.577 1.00 83.74 182 ALA A N 1
ATOM 1479 C CA . ALA A 1 218 ? -49.756 66.697 -2.358 1.00 75.43 182 ALA A CA 1
ATOM 1480 C C . ALA A 1 218 ? -49.853 65.884 -1.067 1.00 70.61 182 ALA A C 1
ATOM 1481 O O . ALA A 1 218 ? -50.046 66.436 0.019 1.00 69.63 182 ALA A O 1
ATOM 1483 N N . LEU B 1 44 ? -69.745 27.267 36.161 1.00 64.64 8 LEU B N 1
ATOM 1484 C CA . LEU B 1 44 ? -69.961 26.250 35.140 1.00 65.41 8 LEU B CA 1
ATOM 1485 C C . LEU B 1 44 ? -69.514 24.876 35.626 1.00 69.49 8 LEU B C 1
ATOM 1486 O O . LEU B 1 44 ? -68.678 24.765 36.523 1.00 69.15 8 LEU B O 1
ATOM 1491 N N . GLU B 1 45 ? -70.063 23.821 35.035 1.00 72.76 9 GLU B N 1
ATOM 1492 C CA . GLU B 1 45 ? -69.707 22.474 35.459 1.00 82.34 9 GLU B CA 1
ATOM 1493 C C . GLU B 1 45 ? -68.733 21.839 34.478 1.00 79.43 9 GLU B C 1
ATOM 1494 O O . GLU B 1 45 ? -69.030 21.707 33.292 1.00 75.11 9 GLU B O 1
ATOM 1500 N N . LEU B 1 46 ? -67.570 21.436 34.984 1.00 79.79 10 LEU B N 1
ATOM 1501 C CA . LEU B 1 46 ? -66.532 20.856 34.138 1.00 76.29 10 LEU B CA 1
ATOM 1502 C C . LEU B 1 46 ? -65.855 19.627 34.747 1.00 82.85 10 LEU B C 1
ATOM 1503 O O . LEU B 1 46 ? -65.640 19.548 35.957 1.00 85.33 10 LEU B O 1
ATOM 1508 N N . GLU B 1 47 ? -65.520 18.666 33.892 1.00 87.70 11 GLU B N 1
ATOM 1509 C CA . GLU B 1 47 ? -64.870 17.439 34.335 1.00 92.83 11 GLU B CA 1
ATOM 1510 C C . GLU B 1 47 ? -63.386 17.666 34.602 1.00 93.38 11 GLU B C 1
ATOM 1511 O O . GLU B 1 47 ? -62.896 18.793 34.522 1.00 94.94 11 GLU B O 1
ATOM 1517 N N . ASN B 1 49 ? -61.602 16.493 34.082 1.00 30.00 13 ASN B N 1
ATOM 1518 C CA . ASN B 1 49 ? -60.288 16.493 33.450 1.00 30.00 13 ASN B CA 1
ATOM 1519 C C . ASN B 1 49 ? -60.317 17.118 32.059 1.00 30.00 13 ASN B C 1
ATOM 1520 O O . ASN B 1 49 ? -59.531 16.750 31.186 1.00 30.00 13 ASN B O 1
ATOM 1525 N N . VAL B 1 50 ? -61.223 18.071 31.866 1.00 47.10 14 VAL B N 1
ATOM 1526 C CA . VAL B 1 50 ? -61.364 18.749 30.584 1.00 43.37 14 VAL B CA 1
ATOM 1527 C C . VAL B 1 50 ? -60.105 19.529 30.217 1.00 41.37 14 VAL B C 1
ATOM 1528 O O . VAL B 1 50 ? -59.748 19.626 29.043 1.00 40.86 14 VAL B O 1
ATOM 1532 N N . PHE B 1 51 ? -59.437 20.085 31.223 1.00 32.82 15 PHE B N 1
ATOM 1533 C CA . PHE B 1 51 ? -58.225 20.871 30.986 1.00 38.00 15 PHE B CA 1
ATOM 1534 C C . PHE B 1 51 ? -57.087 20.046 30.390 1.00 41.26 15 PHE B C 1
ATOM 1535 O O . PHE B 1 51 ? -56.355 20.520 29.514 1.00 35.49 15 PHE B O 1
ATOM 1543 N N . LEU B 1 52 ? -56.936 18.819 30.864 1.00 39.25 16 LEU B N 1
ATOM 1544 C CA . LEU B 1 52 ? -55.907 17.940 30.329 1.00 43.85 16 LEU B CA 1
ATOM 1545 C C . LEU B 1 52 ? -56.261 17.466 28.928 1.00 41.41 16 LEU B C 1
ATOM 1546 O O . LEU B 1 52 ? -55.384 17.274 28.091 1.00 31.44 16 LEU B O 1
ATOM 1551 N N . LEU B 1 53 ? -57.543 17.251 28.677 1.00 34.70 17 LEU B N 1
ATOM 1552 C CA . LEU B 1 53 ? -57.952 16.787 27.363 1.00 45.14 17 LEU B CA 1
ATOM 1553 C C . LEU B 1 53 ? -57.855 17.938 26.370 1.00 38.63 17 LEU B C 1
ATOM 1554 O O . LEU B 1 53 ? -57.464 17.749 25.223 1.00 32.89 17 LEU B O 1
ATOM 1559 N N . LEU B 1 54 ? -58.192 19.136 26.832 1.00 30.47 18 LEU B N 1
ATOM 1560 C CA . LEU B 1 54 ? -57.967 20.330 26.052 1.00 30.17 18 LEU B CA 1
ATOM 1561 C C . LEU B 1 54 ? -56.476 20.510 25.753 1.00 23.00 18 LEU B C 1
ATOM 1562 O O . LEU B 1 54 ? -56.082 20.802 24.619 1.00 21.96 18 LEU B O 1
ATOM 1567 N N . GLU B 1 55 ? -55.644 20.340 26.773 1.00 20.19 19 GLU B N 1
ATOM 1568 C CA . GLU B 1 55 ? -54.203 20.453 26.586 1.00 25.91 19 GLU B CA 1
ATOM 1569 C C . GLU B 1 55 ? -53.662 19.497 25.521 1.00 24.69 19 GLU B C 1
ATOM 1570 O O . GLU B 1 55 ? -52.907 19.913 24.632 1.00 21.64 19 GLU B O 1
ATOM 1576 N N . GLY B 1 56 ? -54.005 18.216 25.621 1.00 23.60 20 GLY B N 1
ATOM 1577 C CA . GLY B 1 56 ? -53.465 17.256 24.673 1.00 20.37 20 GLY B CA 1
ATOM 1578 C C . GLY B 1 56 ? -53.885 17.641 23.261 1.00 24.78 20 GLY B C 1
ATOM 1579 O O . GLY B 1 56 ? -53.100 17.540 22.315 1.00 25.58 20 GLY B O 1
ATOM 1580 N N . ASN B 1 57 ? -55.141 18.064 23.108 1.00 23.25 21 ASN B N 1
ATOM 1581 C CA . ASN B 1 57 ? -55.653 18.443 21.788 1.00 21.14 21 ASN B CA 1
ATOM 1582 C C . ASN B 1 57 ? -54.995 19.700 21.208 1.00 23.69 21 ASN B C 1
ATOM 1583 O O . ASN B 1 57 ? -54.702 19.763 20.012 1.00 22.14 21 ASN B O 1
ATOM 1588 N N . LEU B 1 58 ? -54.753 20.695 22.052 1.00 16.80 22 LEU B N 1
ATOM 1589 C CA . LEU B 1 58 ? -54.071 21.909 21.609 1.00 20.88 22 LEU B CA 1
ATOM 1590 C C . LEU B 1 58 ? -52.616 21.589 21.279 1.00 20.77 22 LEU B C 1
ATOM 1591 O O . LEU B 1 58 ? -52.062 22.095 20.289 1.00 20.73 22 LEU B O 1
ATOM 1596 N N . LYS B 1 59 ? -51.977 20.754 22.098 1.00 19.12 23 LYS B N 1
ATOM 1597 C CA . LYS B 1 59 ? -50.602 20.363 21.779 1.00 25.71 23 LYS B CA 1
ATOM 1598 C C . LYS B 1 59 ? -50.551 19.697 20.407 1.00 24.47 23 LYS B C 1
ATOM 1599 O O . LYS B 1 59 ? -49.638 19.947 19.627 1.00 22.26 23 LYS B O 1
ATOM 1605 N N . ARG B 1 60 ? -51.529 18.849 20.104 1.00 17.70 24 ARG B N 1
ATOM 1606 C CA . ARG B 1 60 ? -51.542 18.199 18.788 1.00 18.70 24 ARG B CA 1
ATOM 1607 C C . ARG B 1 60 ? -51.704 19.204 17.646 1.00 24.31 24 ARG B C 1
ATOM 1608 O O . ARG B 1 60 ? -50.946 19.171 16.678 1.00 18.16 24 ARG B O 1
ATOM 1616 N N . ILE B 1 61 ? -52.682 20.107 17.733 1.00 19.23 25 ILE B N 1
ATOM 1617 C CA . ILE B 1 61 ? -52.886 20.974 16.568 1.00 17.95 25 ILE B CA 1
ATOM 1618 C C . ILE B 1 61 ? -51.759 21.993 16.384 1.00 25.67 25 ILE B C 1
ATOM 1619 O O . ILE B 1 61 ? -51.523 22.460 15.277 1.00 20.77 25 ILE B O 1
ATOM 1624 N N . PHE B 1 62 ? -51.059 22.332 17.464 1.00 19.64 26 PHE B N 1
ATOM 1625 C CA . PHE B 1 62 ? -49.943 23.259 17.359 1.00 14.40 26 PHE B CA 1
ATOM 1626 C C . PHE B 1 62 ? -48.562 22.591 17.138 1.00 19.52 26 PHE B C 1
ATOM 1627 O O . PHE B 1 62 ? -47.541 23.257 17.052 1.00 21.14 26 PHE B O 1
ATOM 1635 N N . ALA B 1 63 ? -48.534 21.271 17.064 1.00 19.57 27 ALA B N 1
ATOM 1636 C CA . ALA B 1 63 ? -47.284 20.557 16.837 1.00 20.74 27 ALA B CA 1
ATOM 1637 C C . ALA B 1 63 ? -46.792 20.703 15.385 1.00 19.59 27 ALA B C 1
ATOM 1638 O O . ALA B 1 63 ? -45.597 20.529 15.120 1.00 20.83 27 ALA B O 1
ATOM 1640 N N . THR B 1 64 ? -47.698 20.999 14.448 1.00 18.39 28 THR B N 1
ATOM 1641 C CA . THR B 1 64 ? -47.307 21.250 13.043 1.00 19.74 28 THR B CA 1
ATOM 1642 C C . THR B 1 64 ? -47.265 22.761 12.756 1.00 14.95 28 THR B C 1
ATOM 1643 O O . THR B 1 64 ? -47.772 23.565 13.558 1.00 19.64 28 THR B O 1
ATOM 1647 N N . PRO B 1 65 ? -46.705 23.168 11.600 1.00 19.12 29 PRO B N 1
ATOM 1648 C CA . PRO B 1 65 ? -46.734 24.616 11.338 1.00 16.03 29 PRO B CA 1
ATOM 1649 C C . PRO B 1 65 ? -48.140 25.217 11.376 1.00 23.05 29 PRO B C 1
ATOM 1650 O O . PRO B 1 65 ? -49.090 24.577 10.917 1.00 19.52 29 PRO B O 1
ATOM 1654 N N . ILE B 1 66 ? -48.275 26.419 11.937 1.00 17.77 30 ILE B N 1
ATOM 1655 C CA . ILE B 1 66 ? -49.576 27.122 11.948 1.00 16.38 30 ILE B CA 1
ATOM 1656 C C . ILE B 1 66 ? -49.927 27.486 10.508 1.00 20.74 30 ILE B C 1
ATOM 1657 O O . ILE B 1 66 ? -49.074 27.970 9.768 1.00 19.13 30 ILE B O 1
ATOM 1662 N N . GLY B 1 67 ? -51.168 27.245 10.101 1.00 17.76 31 GLY B N 1
ATOM 1663 C CA . GLY B 1 67 ? -51.582 27.600 8.748 1.00 21.18 31 GLY B CA 1
ATOM 1664 C C . GLY B 1 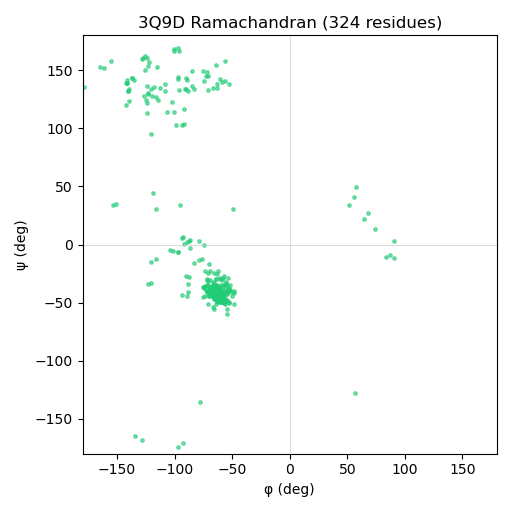67 ? -52.854 28.424 8.766 1.00 20.03 31 GLY B C 1
ATOM 1665 O O . GLY B 1 67 ? -53.317 28.868 9.826 1.00 14.39 31 GLY B O 1
ATOM 1666 N N . TYR B 1 68 ? -53.456 28.596 7.593 1.00 13.93 32 TYR B N 1
ATOM 1667 C CA . TYR B 1 68 ? -54.662 29.405 7.473 1.00 13.91 32 TYR B CA 1
ATOM 1668 C C . TYR B 1 68 ? -55.901 28.683 7.991 1.00 19.68 32 TYR B C 1
ATOM 1669 O O . TYR B 1 68 ? -56.955 29.292 8.158 1.00 17.80 32 TYR B O 1
ATOM 1678 N N . THR B 1 69 ? -55.795 27.383 8.238 1.00 19.25 33 THR B N 1
ATOM 1679 C CA . THR B 1 69 ? -56.937 26.676 8.817 1.00 17.69 33 THR B CA 1
ATOM 1680 C C . THR B 1 69 ? -56.811 26.526 10.328 1.00 16.21 33 THR B C 1
ATOM 1681 O O . THR B 1 69 ? -57.710 26.023 10.969 1.00 17.83 33 THR B O 1
ATOM 1685 N N . THR B 1 70 ? -55.670 26.910 10.882 1.00 20.13 34 THR B N 1
ATOM 1686 C CA . THR B 1 70 ? -55.373 26.554 12.258 1.00 19.40 34 THR B CA 1
ATOM 1687 C C . THR B 1 70 ? -56.302 27.239 13.262 1.00 20.45 34 THR B C 1
ATOM 1688 O O . THR B 1 70 ? -56.725 26.605 14.234 1.00 16.85 34 THR B O 1
ATOM 1692 N N . PHE B 1 71 ? -56.632 28.511 13.048 1.00 16.95 35 PHE B N 1
ATOM 1693 C CA . PHE B 1 71 ? -57.537 29.170 14.010 1.00 16.35 35 PHE B CA 1
ATOM 1694 C C . PHE B 1 71 ? -58.897 28.460 14.042 1.00 20.80 35 PHE B C 1
ATOM 1695 O O . PHE B 1 71 ? -59.493 28.259 15.104 1.00 18.64 35 PHE B O 1
ATOM 1703 N N . ARG B 1 72 ? -59.385 28.063 12.872 1.00 19.74 36 ARG B N 1
ATOM 1704 C CA . ARG B 1 72 ? -60.656 27.364 12.814 1.00 18.88 36 ARG B CA 1
ATOM 1705 C C . ARG B 1 72 ? -60.549 25.956 13.388 1.00 22.70 36 ARG B C 1
ATOM 1706 O O . ARG B 1 72 ? -61.503 25.442 13.973 1.00 18.67 36 ARG B O 1
ATOM 1714 N N . GLU B 1 73 ? -59.386 25.330 13.248 1.00 19.53 37 GLU B N 1
ATOM 1715 C CA . GLU B 1 73 ? -59.230 24.005 13.829 1.00 16.40 37 GLU B CA 1
ATOM 1716 C C . GLU B 1 73 ? -59.245 24.091 15.351 1.00 18.98 37 GLU B C 1
ATOM 1717 O O . GLU B 1 73 ? -59.806 23.231 16.053 1.00 16.91 37 GLU B O 1
ATOM 1723 N N . PHE B 1 74 ? -58.606 25.132 15.854 1.00 14.29 38 PHE B N 1
ATOM 1724 C CA . PHE B 1 74 ? -58.674 25.477 17.273 1.00 13.95 38 PHE B CA 1
ATOM 1725 C C . PHE B 1 74 ? -60.103 25.681 17.769 1.00 17.61 38 PHE B C 1
ATOM 1726 O O . PHE B 1 74 ? -60.478 25.152 18.825 1.00 17.45 38 PHE B O 1
ATOM 1734 N N . GLN B 1 75 ? -60.905 26.448 17.033 1.00 18.10 39 GLN B N 1
ATOM 1735 C CA . GLN B 1 75 ? -62.289 26.670 17.463 1.00 18.76 39 GLN B CA 1
ATOM 1736 C C . GLN B 1 75 ? -63.041 25.350 17.531 1.00 21.63 39 GLN B C 1
ATOM 1737 O O . GLN B 1 75 ? -63.832 25.126 18.442 1.00 22.28 39 GLN B O 1
ATOM 1743 N N . ASN B 1 76 ? -62.794 24.478 16.556 1.00 19.82 40 ASN B N 1
ATOM 1744 C CA . ASN B 1 76 ? -63.439 23.170 16.541 1.00 18.99 40 ASN B CA 1
ATOM 1745 C C . ASN B 1 76 ? -63.042 22.343 17.771 1.00 20.91 40 ASN B C 1
ATOM 1746 O O . ASN B 1 76 ? -63.871 21.675 18.374 1.00 26.48 40 ASN B O 1
ATOM 1751 N N . VAL B 1 77 ? -61.763 22.385 18.128 1.00 22.23 41 VAL B N 1
ATOM 1752 C CA . VAL B 1 77 ? -61.276 21.708 19.332 1.00 18.04 41 VAL B CA 1
ATOM 1753 C C . VAL B 1 77 ? -61.985 22.223 20.580 1.00 21.23 41 VAL B C 1
ATOM 1754 O O . VAL B 1 77 ? -62.415 21.435 21.428 1.00 21.45 41 VAL B O 1
ATOM 1758 N N . VAL B 1 78 ? -62.108 23.540 20.692 1.00 19.92 42 VAL B N 1
ATOM 1759 C CA . VAL B 1 78 ? -62.777 24.128 21.859 1.00 20.80 42 VAL B CA 1
ATOM 1760 C C . VAL B 1 78 ? -64.245 23.693 21.893 1.00 24.60 42 VAL B C 1
ATOM 1761 O O . VAL B 1 78 ? -64.749 23.264 22.923 1.00 20.28 42 VAL B O 1
ATOM 1765 N N . PHE B 1 79 ? -64.916 23.780 20.746 1.00 22.86 43 PHE B N 1
ATOM 1766 C CA . PHE B 1 79 ? -66.296 23.329 20.625 1.00 22.69 43 PHE B CA 1
ATOM 1767 C C . PHE B 1 79 ? -66.454 21.882 21.124 1.00 23.82 43 PHE B C 1
ATOM 1768 O O . PHE B 1 79 ? -67.328 21.588 21.944 1.00 22.56 43 PHE B O 1
ATOM 1776 N N . ASN B 1 80 ? -65.597 20.987 20.635 1.00 21.28 44 ASN B N 1
ATOM 1777 C CA . ASN B 1 80 ? -65.636 19.574 21.026 1.00 25.00 44 ASN B CA 1
ATOM 1778 C C . ASN B 1 80 ? -65.352 19.338 22.503 1.00 26.43 44 ASN B C 1
ATOM 1779 O O . ASN B 1 80 ? -66.027 18.530 23.156 1.00 24.21 44 ASN B O 1
ATOM 1784 N N . CYS B 1 81 ? -64.368 20.042 23.045 1.00 21.77 45 CYS B N 1
ATOM 1785 C CA . CYS B 1 81 ? -64.110 19.928 24.480 1.00 27.06 45 CYS B CA 1
ATOM 1786 C C . CYS B 1 81 ? -65.251 20.481 25.323 1.00 32.90 45 CYS B C 1
ATOM 1787 O O . CYS B 1 81 ? -65.422 20.073 26.469 1.00 27.01 45 CYS B O 1
ATOM 1790 N N . ALA B 1 82 ? -66.036 21.403 24.764 1.00 26.51 46 ALA B N 1
ATOM 1791 C CA . ALA B 1 82 ? -67.166 21.965 25.514 1.00 25.91 46 ALA B CA 1
ATOM 1792 C C . ALA B 1 82 ? -68.431 21.112 25.361 1.00 24.86 46 ALA B C 1
ATOM 1793 O O . ALA B 1 82 ? -69.493 21.476 25.871 1.00 26.13 46 ALA B O 1
ATOM 1795 N N . ASN B 1 83 ? -68.306 19.985 24.658 1.00 23.89 47 ASN B N 1
ATOM 1796 C CA . ASN B 1 83 ? -69.454 19.178 24.262 1.00 31.41 47 ASN B CA 1
ATOM 1797 C C . ASN B 1 83 ? -70.521 20.029 23.573 1.00 34.44 47 ASN B C 1
ATOM 1798 O O . ASN B 1 83 ? -71.730 19.791 23.724 1.00 29.22 47 ASN B O 1
ATOM 1803 N N . GLY B 1 84 ? -70.067 21.034 22.834 1.00 32.52 48 GLY B N 1
ATOM 1804 C CA . GLY B 1 84 ? -70.947 21.857 22.023 1.00 27.50 48 GLY B CA 1
ATOM 1805 C C . GLY B 1 84 ? -71.625 22.997 22.764 1.00 24.00 48 GLY B C 1
ATOM 1806 O O . GLY B 1 84 ? -72.259 23.851 22.141 1.00 31.56 48 GLY B O 1
ATOM 1807 N N . GLN B 1 85 ? -71.529 23.003 24.089 1.00 24.23 49 GLN B N 1
ATOM 1808 C CA . GLN B 1 85 ? -72.185 24.038 24.880 1.00 29.97 49 GLN B CA 1
ATOM 1809 C C . GLN B 1 85 ? -71.511 25.396 24.727 1.00 32.05 49 GLN B C 1
ATOM 1810 O O . GLN B 1 85 ? -70.294 25.509 24.834 1.00 30.63 49 GLN B O 1
ATOM 1816 N N . GLN B 1 86 ? -72.317 26.428 24.508 1.00 31.48 50 GLN B N 1
ATOM 1817 C CA A GLN B 1 86 ? -71.819 27.571 23.955 0.32 32.22 50 GLN B CA 1
ATOM 1818 C CA B GLN B 1 86 ? -71.779 27.728 23.949 0.68 32.07 50 GLN B CA 1
ATOM 1819 C C . GLN B 1 86 ? -71.258 28.347 25.202 1.00 30.34 50 GLN B C 1
ATOM 1820 O O . GLN B 1 86 ? -70.235 29.003 25.027 1.00 26.34 50 GLN B O 1
ATOM 1831 N N . GLU B 1 87 ? -71.872 28.261 26.377 1.00 26.56 51 GLU B N 1
ATOM 1832 C CA . GLU B 1 87 ? -71.372 28.955 27.557 1.00 33.10 51 GLU B CA 1
ATOM 1833 C C . GLU B 1 87 ? -69.987 28.461 27.971 1.00 33.16 51 GLU B C 1
ATOM 1834 O O . GLU B 1 87 ? -69.127 29.253 28.344 1.00 34.57 51 GLU B O 1
ATOM 1840 N N . ILE B 1 88 ? -69.777 27.151 27.902 1.00 27.53 52 ILE B N 1
ATOM 1841 C CA . ILE B 1 88 ? -68.492 26.568 28.249 1.00 21.08 52 ILE B CA 1
ATOM 1842 C C . ILE B 1 88 ? -67.436 26.942 27.192 1.00 26.25 52 ILE B C 1
ATOM 1843 O O . ILE B 1 88 ? -66.316 27.340 27.522 1.00 28.32 52 ILE B O 1
ATOM 1848 N N . ALA B 1 89 ? -67.804 26.841 25.920 1.00 24.64 53 ALA B N 1
ATOM 1849 C CA . ALA B 1 89 ? -66.885 27.219 24.865 1.00 22.85 53 ALA B CA 1
ATOM 1850 C C . ALA B 1 89 ? -66.427 28.654 25.101 1.00 26.98 53 ALA B C 1
ATOM 1851 O O . ALA B 1 89 ? -65.244 28.946 25.030 1.00 20.77 53 ALA B O 1
ATOM 1853 N N . ASN B 1 90 ? -67.368 29.554 25.376 1.00 28.09 54 ASN B N 1
ATOM 1854 C CA . ASN B 1 90 ? -67.021 30.954 25.581 1.00 33.86 54 ASN B CA 1
ATOM 1855 C C . ASN B 1 90 ? -66.063 31.132 26.756 1.00 29.35 54 ASN B C 1
ATOM 1856 O O . ASN B 1 90 ? -65.158 31.966 26.703 1.00 31.65 54 ASN B O 1
ATOM 1861 N N . PHE B 1 91 ? -66.256 30.347 27.810 1.00 27.46 55 PHE B N 1
ATOM 1862 C CA . PHE B 1 91 ? -65.319 30.346 28.924 1.00 27.19 55 PHE B CA 1
ATOM 1863 C C . PHE B 1 91 ? -63.911 29.974 28.441 1.00 31.17 55 PHE B C 1
ATOM 1864 O O . PHE B 1 91 ? -62.917 30.590 28.827 1.00 27.94 55 PHE B O 1
ATOM 1872 N N . PHE B 1 92 ? -63.818 28.972 27.579 1.00 26.76 56 PHE B N 1
ATOM 1873 C CA . PHE B 1 92 ? -62.514 28.595 27.062 1.00 24.91 56 PHE B CA 1
ATOM 1874 C C . PHE B 1 92 ? -61.936 29.646 26.138 1.00 21.99 56 PHE B C 1
ATOM 1875 O O . PHE B 1 92 ? -60.726 29.857 26.138 1.00 22.86 56 PHE B O 1
ATOM 1883 N N . PHE B 1 93 ? -62.785 30.289 25.337 1.00 21.80 57 PHE B N 1
ATOM 1884 C CA . PHE B 1 93 ? -62.293 31.280 24.384 1.00 17.88 57 PHE B CA 1
ATOM 1885 C C . PHE B 1 93 ? -61.729 32.489 25.128 1.00 28.08 57 PHE B C 1
ATOM 1886 O O . PHE B 1 93 ? -60.639 32.998 24.792 1.00 25.72 57 PHE B O 1
ATOM 1894 N N . GLU B 1 94 ? -62.463 32.957 26.137 1.00 28.12 58 GLU B N 1
ATOM 1895 C CA . GLU B 1 94 ? -61.976 34.059 26.966 1.00 33.65 58 GLU B CA 1
ATOM 1896 C C . GLU B 1 94 ? -60.625 33.711 27.586 1.00 26.33 58 GLU B C 1
ATOM 1897 O O . GLU B 1 94 ? -59.681 34.505 27.559 1.00 28.81 58 GLU B O 1
ATOM 1903 N N . MET B 1 95 ? -60.541 32.517 28.157 1.00 22.80 59 MET B N 1
ATOM 1904 C CA . MET B 1 95 ? -59.317 32.039 28.772 1.00 31.71 59 MET B CA 1
ATOM 1905 C C . MET B 1 95 ? -58.184 32.009 27.745 1.00 32.74 59 MET B C 1
ATOM 1906 O O . MET B 1 95 ? -57.087 32.519 27.996 1.00 30.09 59 MET B O 1
ATOM 1911 N N . LEU B 1 96 ? -58.455 31.420 26.585 1.00 25.03 60 LEU B N 1
ATOM 1912 C CA . LEU B 1 96 ? -57.364 31.059 25.664 1.00 25.60 60 LEU B CA 1
ATOM 1913 C C . LEU B 1 96 ? -57.011 32.160 24.679 1.00 29.98 60 LEU B C 1
ATOM 1914 O O . LEU B 1 96 ? -55.878 32.238 24.219 1.00 31.40 60 LEU B O 1
ATOM 1919 N N . ILE B 1 97 ? -57.973 33.020 24.358 1.00 27.88 61 ILE B N 1
ATOM 1920 C CA . ILE B 1 97 ? -57.713 34.086 23.402 1.00 28.87 61 ILE B CA 1
ATOM 1921 C C . ILE B 1 97 ? -57.300 35.361 24.134 1.00 36.06 61 ILE B C 1
ATOM 1922 O O . ILE B 1 97 ? -56.354 36.033 23.732 1.00 31.31 61 ILE B O 1
ATOM 1927 N N . ASN B 1 98 ? -58.004 35.673 25.222 1.00 31.79 62 ASN B N 1
ATOM 1928 C CA . ASN B 1 98 ? -57.749 36.893 25.991 1.00 33.25 62 ASN B CA 1
ATOM 1929 C C . ASN B 1 98 ? -56.995 36.712 27.306 1.00 33.36 62 ASN B C 1
ATOM 1930 O O . ASN B 1 98 ? -56.660 37.689 27.965 1.00 35.69 62 ASN B O 1
ATOM 1935 N N . GLY B 1 99 ? -56.718 35.467 27.679 1.00 32.67 63 GLY B N 1
ATOM 1936 C CA . GLY B 1 99 ? -55.983 35.187 28.903 1.00 29.68 63 GLY B CA 1
ATOM 1937 C C . GLY B 1 99 ? -56.762 35.530 30.159 1.00 32.19 63 GLY B C 1
ATOM 1938 O O . GLY B 1 99 ? -56.180 35.806 31.206 1.00 34.09 63 GLY B O 1
ATOM 1939 N N . LYS B 1 100 ? -58.085 35.494 30.066 1.00 37.96 64 LYS B N 1
ATOM 1940 C CA . LYS B 1 100 ? -58.946 35.903 31.179 1.00 46.02 64 LYS B CA 1
ATOM 1941 C C . LYS B 1 100 ? -59.745 34.712 31.731 1.00 43.97 64 LYS B C 1
ATOM 1942 O O . LYS B 1 100 ? -60.449 34.032 30.981 1.00 37.84 64 LYS B O 1
ATOM 1948 N N . LEU B 1 101 ? -59.622 34.445 33.032 1.00 42.39 65 LEU B N 1
ATOM 1949 C CA . LEU B 1 101 ? -60.426 33.401 33.662 1.00 43.52 65 LEU B CA 1
ATOM 1950 C C . LEU B 1 101 ? -61.719 33.997 34.216 1.00 46.36 65 LEU B C 1
ATOM 1951 O O . LEU B 1 101 ? -61.687 34.831 35.127 1.00 48.62 65 LEU B O 1
ATOM 1956 N N . THR B 1 102 ? -62.851 33.558 33.668 1.00 43.54 66 THR B N 1
ATOM 1957 C CA . THR B 1 102 ? -64.157 34.130 34.005 1.00 54.97 66 THR B CA 1
ATOM 1958 C C . THR B 1 102 ? -64.860 33.317 35.093 1.00 64.52 66 THR B C 1
ATOM 1959 O O . THR B 1 102 ? -66.093 33.214 35.114 1.00 64.71 66 THR B O 1
ATOM 1963 N N . GLN B 1 103 ? -64.065 32.764 36.006 1.00 60.50 67 GLN B N 1
ATOM 1964 C CA . GLN B 1 103 ? -64.562 31.775 36.950 1.00 63.82 67 GLN B CA 1
ATOM 1965 C C . GLN B 1 103 ? -63.453 31.330 37.899 1.00 59.29 67 GLN B C 1
ATOM 1966 O O . GLN B 1 103 ? -62.319 31.081 37.473 1.00 51.40 67 GLN B O 1
ATOM 1972 N N . GLU B 1 104 ? -63.761 31.237 39.189 1.00 49.81 68 GLU B N 1
ATOM 1973 C CA . GLU B 1 104 ? -62.777 30.693 40.118 1.00 60.90 68 GLU B CA 1
ATOM 1974 C C . GLU B 1 104 ? -62.679 29.174 39.941 1.00 57.93 68 GLU B C 1
ATOM 1975 O O . GLU B 1 104 ? -63.679 28.488 39.712 1.00 56.60 68 GLU B O 1
ATOM 1981 N N . LEU B 1 105 ? -61.460 28.655 40.015 1.00 54.86 69 LEU B N 1
ATOM 1982 C CA . LEU B 1 105 ? -61.230 27.236 39.797 1.00 49.60 69 LEU B CA 1
ATOM 1983 C C . LEU B 1 105 ? -60.493 26.678 40.997 1.00 54.53 69 LEU B C 1
ATOM 1984 O O . LEU B 1 105 ? -59.733 27.390 41.652 1.00 55.20 69 LEU B O 1
ATOM 1989 N N . ALA B 1 106 ? -60.716 25.403 41.288 1.00 63.05 70 ALA B N 1
ATOM 1990 C CA . ALA B 1 106 ? -59.957 24.735 42.333 1.00 69.14 70 ALA B CA 1
ATOM 1991 C C . ALA B 1 106 ? -58.478 24.879 41.985 1.00 70.61 70 ALA B C 1
ATOM 1992 O O . ALA B 1 106 ? -58.136 25.104 40.827 1.00 71.69 70 ALA B O 1
ATOM 1994 N N . PRO B 1 107 ? -57.596 24.752 42.984 1.00 68.54 71 PRO B N 1
ATOM 1995 C CA . PRO B 1 107 ? -56.155 24.919 42.760 1.00 66.06 71 PRO B CA 1
ATOM 1996 C C . PRO B 1 107 ? -55.605 24.111 41.579 1.00 57.39 71 PRO B C 1
ATOM 1997 O O . PRO B 1 107 ? -54.775 24.628 40.828 1.00 53.07 71 PRO B O 1
ATOM 2001 N N . GLN B 1 108 ? -56.059 22.872 41.408 1.00 53.49 72 GLN B N 1
ATOM 2002 C CA . GLN B 1 108 ? -55.489 21.993 40.388 1.00 52.18 72 GLN B CA 1
ATOM 2003 C C . GLN B 1 108 ? -55.923 22.403 38.981 1.00 49.16 72 GLN B C 1
ATOM 2004 O O . GLN B 1 108 ? -55.100 22.454 38.048 1.00 43.08 72 GLN B O 1
ATOM 2010 N N . GLN B 1 109 ? -57.212 22.702 38.835 1.00 44.43 73 GLN B N 1
ATOM 2011 C CA . GLN B 1 109 ? -57.754 23.208 37.578 1.00 45.63 73 GLN B CA 1
ATOM 2012 C C . GLN B 1 109 ? -57.170 24.573 37.258 1.00 40.13 73 GLN B C 1
ATOM 2013 O O . GLN B 1 109 ? -56.887 24.881 36.107 1.00 35.60 73 GLN B O 1
ATOM 2019 N N . LYS B 1 110 ? -57.006 25.403 38.279 1.00 40.19 74 LYS B N 1
ATOM 2020 C CA . LYS B 1 110 ? -56.494 26.753 38.073 1.00 34.12 74 LYS B CA 1
ATOM 2021 C C . LYS B 1 110 ? -55.044 26.703 37.589 1.00 40.33 74 LYS B C 1
ATOM 2022 O O . LYS B 1 110 ? -54.618 27.509 36.748 1.00 34.40 74 LYS B O 1
ATOM 2028 N N . GLN B 1 111 ? -54.285 25.750 38.116 1.00 45.91 75 GLN B N 1
ATOM 2029 C CA . GLN B 1 111 ? -52.900 25.570 37.694 1.00 46.76 75 GLN B CA 1
ATOM 2030 C C . GLN B 1 111 ? -52.833 25.171 36.225 1.00 37.76 75 GLN B C 1
ATOM 2031 O O . GLN B 1 111 ? -51.992 25.677 35.461 1.00 33.46 75 GLN B O 1
ATOM 2037 N N . ALA B 1 112 ? -53.722 24.260 35.832 1.00 25.67 76 ALA B N 1
ATOM 2038 C CA . ALA B 1 112 ? -53.732 23.765 34.457 1.00 32.07 76 ALA B CA 1
ATOM 2039 C C . ALA B 1 112 ? -54.128 24.892 33.502 1.00 30.22 76 ALA B C 1
ATOM 2040 O O . ALA B 1 112 ? -53.579 25.010 32.417 1.00 28.91 76 ALA B O 1
ATOM 2042 N N . ALA B 1 113 ? -55.075 25.722 33.937 1.00 32.34 77 ALA B N 1
ATOM 2043 C CA . ALA B 1 113 ? -55.564 26.842 33.141 1.00 30.75 77 ALA B CA 1
ATOM 2044 C C . ALA B 1 113 ? -54.472 27.873 32.872 1.00 32.80 77 ALA B C 1
ATOM 2045 O O . ALA B 1 113 ? -54.298 28.320 31.730 1.00 33.99 77 ALA B O 1
ATOM 2047 N N . HIS B 1 114 ? -53.727 28.251 33.904 1.00 32.47 78 HIS B N 1
ATOM 2048 C CA . HIS B 1 114 ? -52.629 29.193 33.699 1.00 30.67 78 HIS B CA 1
ATOM 2049 C C . HIS B 1 114 ? -51.565 28.620 32.771 1.00 27.54 78 HIS B C 1
ATOM 2050 O O . HIS B 1 114 ? -51.008 29.340 31.939 1.00 28.28 78 HIS B O 1
ATOM 2057 N N . SER B 1 115 ? -51.302 27.323 32.896 1.00 25.94 79 SER B N 1
ATOM 2058 C CA . SER B 1 115 ? -50.389 26.640 31.981 1.00 28.15 79 SER B CA 1
ATOM 2059 C C . SER B 1 115 ? -50.883 26.686 30.515 1.00 28.98 79 SER B C 1
ATOM 2060 O O . SER B 1 115 ? -50.108 26.996 29.599 1.00 23.89 79 SER B O 1
ATOM 2063 N N . LEU B 1 116 ? -52.165 26.394 30.285 1.00 25.53 80 LEU B N 1
ATOM 2064 C CA . LEU B 1 116 ? -52.721 26.483 28.923 1.00 22.93 80 LEU B CA 1
ATOM 2065 C C . LEU B 1 116 ? -52.583 27.891 28.354 1.00 26.07 80 LEU B C 1
ATOM 2066 O O . LEU B 1 116 ? -52.225 28.078 27.187 1.00 23.78 80 LEU B O 1
ATOM 2071 N N . ILE B 1 117 ? -52.870 28.889 29.182 1.00 24.58 81 ILE B N 1
ATOM 2072 C CA . ILE B 1 117 ? -52.731 30.273 28.767 1.00 23.03 81 ILE B CA 1
ATOM 2073 C C . ILE B 1 117 ? -51.290 30.601 28.383 1.00 22.23 81 ILE B C 1
ATOM 2074 O O . ILE B 1 117 ? -51.049 31.186 27.335 1.00 24.06 81 ILE B O 1
ATOM 2079 N N . ALA B 1 118 ? -50.328 30.244 29.227 1.00 23.10 82 ALA B N 1
ATOM 2080 C CA . ALA B 1 118 ? -48.927 30.544 28.913 1.00 24.66 82 ALA B CA 1
ATOM 2081 C C . ALA B 1 118 ? -48.497 29.825 27.630 1.00 24.79 82 ALA B C 1
ATOM 2082 O O . ALA B 1 118 ? -47.834 30.398 26.754 1.00 29.58 82 ALA B O 1
ATOM 2084 N N . GLU B 1 119 ? -48.887 28.563 27.511 1.00 24.26 83 GLU B N 1
ATOM 2085 C CA . GLU B 1 119 ? -48.460 27.752 26.377 1.00 25.60 83 GLU B CA 1
ATOM 2086 C C . GLU B 1 119 ? -49.178 28.113 25.061 1.00 28.65 83 GLU B C 1
ATOM 2087 O O . GLU B 1 119 ? -48.581 28.076 23.992 1.00 22.59 83 GLU B O 1
ATOM 2093 N N . PHE B 1 120 ? -50.464 28.461 25.118 1.00 21.97 84 PHE B N 1
ATOM 2094 C CA . PHE B 1 120 ? -51.202 28.609 23.863 1.00 21.37 84 PHE B CA 1
ATOM 2095 C C . PHE B 1 120 ? -51.737 29.983 23.504 1.00 19.87 84 PHE B C 1
ATOM 2096 O O . PHE B 1 120 ? -52.162 30.195 22.370 1.00 21.79 84 PHE B O 1
ATOM 2104 N N . MET B 1 121 ? -51.741 30.931 24.426 1.00 16.09 85 MET B N 1
ATOM 2105 C CA . MET B 1 121 ? -52.412 32.182 24.056 1.00 21.14 85 MET B CA 1
ATOM 2106 C C . MET B 1 121 ? -51.755 32.836 22.831 1.00 21.55 85 MET B C 1
ATOM 2107 O O . MET B 1 121 ? -52.440 33.265 21.889 1.00 17.86 85 MET B O 1
ATOM 2112 N N . MET B 1 122 ? -50.430 32.919 22.820 1.00 23.02 86 MET B N 1
ATOM 2113 C CA A MET B 1 122 ? -49.757 33.608 21.721 0.86 22.92 86 MET B CA 1
ATOM 2114 C CA B MET B 1 122 ? -49.742 33.604 21.731 0.14 23.51 86 MET B CA 1
ATOM 2115 C C . MET B 1 122 ? -49.865 32.876 20.388 1.00 17.72 86 MET B C 1
ATOM 2116 O O . MET B 1 122 ? -50.111 33.506 19.368 1.00 19.04 86 MET B O 1
ATOM 2125 N N . PRO B 1 123 ? -49.676 31.540 20.387 1.00 19.07 87 PRO B N 1
ATOM 2126 C CA . PRO B 1 123 ? -49.848 30.758 19.150 1.00 20.13 87 PRO B CA 1
ATOM 2127 C C . PRO B 1 123 ? -51.279 30.858 18.613 1.00 21.75 87 PRO B C 1
ATOM 2128 O O . PRO B 1 123 ? -51.485 30.962 17.395 1.00 16.36 87 PRO B O 1
ATOM 2132 N N . ILE B 1 124 ? -52.262 30.863 19.513 1.00 17.98 88 ILE B N 1
ATOM 2133 C CA . ILE B 1 124 ? -53.637 31.120 19.082 1.00 16.16 88 ILE B CA 1
ATOM 2134 C C . ILE B 1 124 ? -53.819 32.486 18.434 1.00 17.95 88 ILE B C 1
ATOM 2135 O O . ILE B 1 124 ? -54.471 32.603 17.390 1.00 20.41 88 ILE B O 1
ATOM 2140 N N . ARG B 1 125 ? -53.283 33.527 19.077 1.00 18.09 89 ARG B N 1
ATOM 2141 C CA . ARG B 1 125 ? -53.315 34.868 18.521 1.00 20.48 89 ARG B CA 1
ATOM 2142 C C . ARG B 1 125 ? -52.621 34.966 17.168 1.00 19.70 89 ARG B C 1
ATOM 2143 O O . ARG B 1 125 ? -53.103 35.665 16.280 1.00 19.36 89 ARG B O 1
ATOM 2151 N N . VAL B 1 126 ? -51.493 34.276 17.016 1.00 16.24 90 VAL B N 1
ATOM 2152 C CA . VAL B 1 126 ? -50.799 34.252 15.730 1.00 18.14 90 VAL B CA 1
ATOM 2153 C C . VAL B 1 126 ? -51.636 33.495 14.692 1.00 16.16 90 VAL B C 1
ATOM 2154 O O . VAL B 1 126 ? -51.755 33.916 13.537 1.00 15.63 90 VAL B O 1
ATOM 2158 N N . ALA B 1 127 ? -52.256 32.399 15.099 1.00 15.22 91 ALA B N 1
ATOM 2159 C CA . ALA B 1 127 ? -53.125 31.695 14.151 1.00 20.75 91 ALA B CA 1
ATOM 2160 C C . ALA B 1 127 ? -54.275 32.593 13.652 1.00 19.57 91 ALA B C 1
ATOM 2161 O O . ALA B 1 127 ? -54.650 32.542 12.478 1.00 19.03 91 ALA B O 1
ATOM 2163 N N . LYS B 1 128 ? -54.852 33.388 14.553 1.00 16.45 92 LYS B N 1
ATOM 2164 C CA . LYS B 1 128 ? -55.914 34.331 14.183 1.00 20.29 92 LYS B CA 1
ATOM 2165 C C . LYS B 1 128 ? -55.361 35.429 13.267 1.00 20.61 92 LYS B C 1
ATOM 2166 O O . LYS B 1 128 ? -56.000 35.816 12.284 1.00 23.15 92 LYS B O 1
ATOM 2172 N N . ASP B 1 129 ? -54.174 35.927 13.596 1.00 19.56 93 ASP B N 1
ATOM 2173 C CA A ASP B 1 129 ? -53.486 36.912 12.753 0.51 21.06 93 ASP B CA 1
ATOM 2174 C CA B ASP B 1 129 ? -53.496 36.916 12.759 0.49 21.12 93 ASP B CA 1
ATOM 2175 C C . ASP B 1 129 ? -53.291 36.386 11.343 1.00 21.06 93 ASP B C 1
ATOM 2176 O O . ASP B 1 129 ? -53.529 37.092 10.360 1.00 23.02 93 ASP B O 1
ATOM 2185 N N . ILE B 1 130 ? -52.845 35.141 11.243 1.00 23.02 94 ILE B N 1
ATOM 2186 C CA . ILE B 1 130 ? -52.583 34.544 9.938 1.00 19.48 94 ILE B CA 1
ATOM 2187 C C . ILE B 1 130 ? -53.882 34.390 9.139 1.00 21.74 94 ILE B C 1
ATOM 2188 O O . ILE B 1 130 ? -53.935 34.710 7.956 1.00 21.24 94 ILE B O 1
ATOM 2193 N N . HIS B 1 131 ? -54.916 33.868 9.793 1.00 23.64 95 HIS B N 1
ATOM 2194 C CA . HIS B 1 131 ? -56.252 33.763 9.212 1.00 21.44 95 HIS B CA 1
ATOM 2195 C C . HIS B 1 131 ? -56.643 35.116 8.596 1.00 24.28 95 HIS B C 1
ATOM 2196 O O . HIS B 1 131 ? -57.146 35.190 7.479 1.00 19.67 95 HIS B O 1
ATOM 2203 N N . GLU B 1 132 ? -56.328 36.187 9.303 1.00 17.78 96 GLU B N 1
ATOM 2204 C CA . GLU B 1 132 ? -56.742 37.527 8.898 1.00 25.10 96 GLU B CA 1
ATOM 2205 C C . GLU B 1 132 ? -55.793 38.274 7.963 1.00 26.21 96 GLU B C 1
ATOM 2206 O O . GLU B 1 132 ? -56.241 39.070 7.147 1.00 27.46 96 GLU B O 1
ATOM 2212 N N . ARG B 1 133 ? -54.483 38.058 8.108 1.00 16.39 97 ARG B N 1
ATOM 2213 C CA . ARG B 1 133 ? -53.518 38.880 7.396 1.00 19.47 97 ARG B CA 1
ATOM 2214 C C . ARG B 1 133 ? -52.184 38.159 7.144 1.00 15.73 97 ARG B C 1
ATOM 2215 O O . ARG B 1 133 ? -51.125 38.780 7.101 1.00 21.27 97 ARG B O 1
ATOM 2223 N N . GLY B 1 134 ? -52.270 36.851 6.934 1.00 21.96 98 GLY B N 1
ATOM 2224 C CA . GLY B 1 134 ? -51.101 36.000 6.797 1.00 19.20 98 GLY B CA 1
ATOM 2225 C C . GLY B 1 134 ? -50.160 36.375 5.672 1.00 20.37 98 GLY B C 1
ATOM 2226 O O . GLY B 1 134 ? -48.953 36.150 5.767 1.00 19.06 98 GLY B O 1
ATOM 2227 N N . GLU B 1 135 ? -50.701 36.941 4.602 1.00 18.42 99 GLU B N 1
ATOM 2228 C CA . GLU B 1 135 ? -49.883 37.301 3.444 1.00 15.60 99 GLU B CA 1
ATOM 2229 C C . GLU B 1 135 ? -49.219 38.670 3.497 1.00 17.36 99 GLU B C 1
ATOM 2230 O O . GLU B 1 135 ? -48.484 39.033 2.586 1.00 20.43 99 GLU B O 1
ATOM 2236 N N . PHE B 1 136 ? -49.487 39.438 4.555 1.00 16.40 100 PHE B N 1
ATOM 2237 C CA . PHE B 1 136 ? -48.869 40.741 4.704 1.00 13.20 100 PHE B CA 1
ATOM 2238 C C . PHE B 1 136 ? -47.384 40.607 5.042 1.00 19.35 100 PHE B C 1
ATOM 2239 O O . PHE B 1 136 ? -46.976 39.650 5.711 1.00 16.15 100 PHE B O 1
ATOM 2247 N N . ILE B 1 137 ? -46.594 41.568 4.582 1.00 16.14 101 ILE B N 1
ATOM 2248 C CA . ILE B 1 137 ? -45.178 41.619 4.914 1.00 15.85 101 ILE B CA 1
ATOM 2249 C C . ILE B 1 137 ? -45.018 41.742 6.438 1.00 23.47 101 ILE B C 1
ATOM 2250 O O . ILE B 1 137 ? -45.805 42.417 7.106 1.00 17.86 101 ILE B O 1
ATOM 2255 N N . ASN B 1 138 ? -44.009 41.070 6.984 1.00 17.01 102 ASN B N 1
ATOM 2256 C CA . ASN B 1 138 ? -43.718 41.111 8.417 1.00 19.14 102 ASN B CA 1
ATOM 2257 C C . ASN B 1 138 ? -42.293 41.577 8.703 1.00 23.77 102 ASN B C 1
ATOM 2258 O O . ASN B 1 138 ? -42.026 42.216 9.721 1.00 23.42 102 ASN B O 1
ATOM 2263 N N . PHE B 1 139 ? -41.363 41.227 7.819 1.00 15.39 103 PHE B N 1
ATOM 2264 C CA . PHE B 1 139 ? -39.957 41.526 8.085 1.00 20.34 103 PHE B CA 1
ATOM 2265 C C . PHE B 1 139 ? -39.218 41.454 6.762 1.00 20.73 103 PHE B C 1
ATOM 2266 O O . PHE B 1 139 ? -39.648 40.736 5.868 1.00 18.53 103 PHE B O 1
ATOM 2274 N N . ILE B 1 140 ? -38.127 42.209 6.635 1.00 15.78 104 ILE B N 1
ATOM 2275 C CA . ILE B 1 140 ? -37.243 42.099 5.476 1.00 15.18 104 ILE B CA 1
ATOM 2276 C C . ILE B 1 140 ? -35.796 42.247 5.913 1.00 23.05 104 ILE B C 1
ATOM 2277 O O . ILE B 1 140 ? -35.474 43.056 6.793 1.00 20.67 104 ILE B O 1
ATOM 2282 N N . THR B 1 141 ? -34.925 41.436 5.337 1.00 16.35 105 THR B N 1
ATOM 2283 C CA . THR B 1 141 ? -33.483 41.595 5.587 1.00 14.94 105 THR B CA 1
ATOM 2284 C C . THR B 1 141 ? -32.779 41.792 4.259 1.00 21.35 105 THR B C 1
ATOM 2285 O O . THR B 1 141 ? -33.281 41.340 3.228 1.00 17.65 105 THR B O 1
ATOM 2289 N N . SER B 1 142 ? -31.630 42.470 4.267 1.00 18.97 106 SER B N 1
ATOM 2290 C CA . SER B 1 142 ? -30.822 42.596 3.062 1.00 22.02 106 SER B CA 1
ATOM 2291 C C . SER B 1 142 ? -29.371 42.447 3.459 1.00 31.10 106 SER B C 1
ATOM 2292 O O . SER B 1 142 ? -28.945 43.041 4.456 1.00 28.62 106 SER B O 1
ATOM 2295 N N . ASP B 1 143 ? -28.628 41.635 2.699 1.00 20.91 107 ASP B N 1
ATOM 2296 C CA . ASP B 1 143 ? -27.175 41.527 2.852 1.00 24.18 107 ASP B CA 1
ATOM 2297 C C . ASP B 1 143 ? -26.528 42.026 1.570 1.00 23.81 107 ASP B C 1
ATOM 2298 O O . ASP B 1 143 ? -26.894 41.595 0.470 1.00 24.51 107 ASP B O 1
ATOM 2303 N N . MET B 1 144 ? -25.610 42.969 1.700 1.00 22.70 108 MET B N 1
ATOM 2304 C CA . MET B 1 144 ? -24.942 43.542 0.531 1.00 25.02 108 MET B CA 1
ATOM 2305 C C . MET B 1 144 ? -23.701 42.736 0.160 1.00 30.89 108 MET B C 1
ATOM 2306 O O . MET B 1 144 ? -22.891 42.417 1.024 1.00 27.41 108 MET B O 1
ATOM 2311 N N . LEU B 1 145 ? -23.570 42.406 -1.123 1.00 24.12 109 LEU B N 1
ATOM 2312 C CA . LEU B 1 145 ? -22.453 41.607 -1.637 1.00 25.80 109 LEU B CA 1
ATOM 2313 C C . LEU B 1 145 ? -21.824 42.350 -2.807 1.00 31.81 109 LEU B C 1
ATOM 2314 O O . LEU B 1 145 ? -22.453 43.221 -3.398 1.00 30.38 109 LEU B O 1
ATOM 2319 N N . THR B 1 146 ? -20.591 42.003 -3.148 1.00 42.78 110 THR B N 1
ATOM 2320 C CA . THR B 1 146 ? -19.920 42.595 -4.307 1.00 52.98 110 THR B CA 1
ATOM 2321 C C . THR B 1 146 ? -19.465 41.517 -5.274 1.00 56.12 110 THR B C 1
ATOM 2322 O O . THR B 1 146 ? -18.580 40.731 -4.951 1.00 61.69 110 THR B O 1
ATOM 2326 N N . GLN B 1 147 ? -20.065 41.470 -6.458 1.00 51.44 111 GLN B N 1
ATOM 2327 C CA A GLN B 1 147 ? -19.712 40.446 -7.431 0.53 57.58 111 GLN B CA 1
ATOM 2328 C CA B GLN B 1 147 ? -19.696 40.451 -7.432 0.47 57.55 111 GLN B CA 1
ATOM 2329 C C . GLN B 1 147 ? -19.536 40.997 -8.853 1.00 60.80 111 GLN B C 1
ATOM 2330 O O . GLN B 1 147 ? -20.478 41.538 -9.447 1.00 51.00 111 GLN B O 1
ATOM 2341 N N . GLN B 1 148 ? -18.319 40.856 -9.381 1.00 69.55 112 GLN B N 1
ATOM 2342 C CA . GLN B 1 148 ? -17.986 41.244 -10.753 1.00 70.69 112 GLN B CA 1
ATOM 2343 C C . GLN B 1 148 ? -18.266 42.718 -11.052 1.00 61.99 112 GLN B C 1
ATOM 2344 O O . GLN B 1 148 ? -18.919 43.041 -12.051 1.00 67.41 112 GLN B O 1
ATOM 2350 N N . GLU B 1 149 ? -17.781 43.599 -10.184 1.00 46.61 113 GLU B N 1
ATOM 2351 C CA . GLU B 1 149 ? -17.935 45.036 -10.377 1.00 49.36 113 GLU B CA 1
ATOM 2352 C C . GLU B 1 149 ? -19.358 45.509 -10.102 1.00 41.89 113 GLU B C 1
ATOM 2353 O O . GLU B 1 149 ? -19.727 46.627 -10.456 1.00 39.28 113 GLU B O 1
ATOM 2359 N N . ARG B 1 150 ? -20.153 44.644 -9.479 1.00 35.14 114 ARG B N 1
ATOM 2360 C CA . ARG B 1 150 ? -21.548 44.944 -9.169 1.00 32.67 114 ARG B CA 1
ATOM 2361 C C . ARG B 1 150 ? -21.831 44.880 -7.671 1.00 35.95 114 ARG B C 1
ATOM 2362 O O . ARG B 1 150 ? -21.428 43.936 -6.995 1.00 37.67 114 ARG B O 1
ATOM 2370 N N . CYS B 1 151 ? -22.526 45.891 -7.161 1.00 29.25 115 CYS B N 1
ATOM 2371 C CA A CYS B 1 151 ? -23.070 45.780 -5.812 0.18 29.85 115 CYS B CA 1
ATOM 2372 C CA B CYS B 1 151 ? -23.133 45.768 -5.890 0.30 30.02 115 CYS B CA 1
ATOM 2373 C CA C CYS B 1 151 ? -23.088 45.762 -5.822 0.52 29.81 115 CYS B CA 1
ATOM 2374 C C . CYS B 1 151 ? -24.458 45.149 -5.827 1.00 28.44 115 CYS B C 1
ATOM 2375 O O . CYS B 1 151 ? -25.344 45.496 -6.607 1.00 28.34 115 CYS B O 1
ATOM 2382 N N . ILE B 1 152 ? -24.488 43.998 -5.163 1.00 22.93 116 ILE B N 1
ATOM 2383 C CA A ILE B 1 152 ? -25.718 43.200 -5.200 0.42 21.79 116 ILE B CA 1
ATOM 2384 C CA B ILE B 1 152 ? -25.804 43.357 -5.193 0.58 21.00 116 ILE B CA 1
ATOM 2385 C C . ILE B 1 152 ? -26.350 43.073 -3.806 1.00 23.96 116 ILE B C 1
ATOM 2386 O O . ILE B 1 152 ? -25.628 43.076 -2.818 1.00 25.70 116 ILE B O 1
ATOM 2395 N N . PHE B 1 153 ? -27.668 42.888 -3.730 1.00 16.12 117 PHE B N 1
ATOM 2396 C CA . PHE B 1 153 ? -28.288 42.669 -2.425 1.00 14.98 117 PHE B CA 1
ATOM 2397 C C . PHE B 1 153 ? -29.044 41.358 -2.421 1.00 24.56 117 PHE B C 1
ATOM 2398 O O . PHE B 1 153 ? -29.832 41.089 -3.329 1.00 20.07 117 PHE B O 1
ATOM 2406 N N . LEU B 1 154 ? -28.790 40.552 -1.399 1.00 17.78 118 LEU B N 1
ATOM 2407 C CA . LEU B 1 154 ? -29.582 39.369 -1.147 1.00 16.77 118 LEU B CA 1
ATOM 2408 C C . LEU B 1 154 ? -30.674 39.776 -0.166 1.00 16.26 118 LEU B C 1
ATOM 2409 O O . LEU B 1 154 ? -30.406 39.992 1.013 1.00 18.56 118 LEU B O 1
ATOM 2414 N N . ASN B 1 155 ? -31.892 39.959 -0.668 1.00 13.45 119 ASN B N 1
ATOM 2415 C CA . ASN B 1 155 ? -33.016 40.348 0.182 1.00 15.65 119 ASN B CA 1
ATOM 2416 C C . ASN B 1 155 ? -33.820 39.127 0.565 1.00 18.91 119 ASN B C 1
ATOM 2417 O O . ASN B 1 155 ? -33.953 38.216 -0.237 1.00 18.83 119 ASN B O 1
ATOM 2422 N N . ARG B 1 156 ? -34.348 39.101 1.787 1.00 14.84 120 ARG B N 1
ATOM 2423 C CA . ARG B 1 156 ? -35.304 38.060 2.177 1.00 15.51 120 ARG B CA 1
ATOM 2424 C C . ARG B 1 156 ? -36.538 38.755 2.721 1.00 16.44 120 ARG B C 1
ATOM 2425 O O . ARG B 1 156 ? -36.426 39.607 3.575 1.00 18.70 120 ARG B O 1
ATOM 2433 N N . LEU B 1 157 ? -37.699 38.392 2.189 1.00 13.40 121 LEU B N 1
ATOM 2434 C CA . LEU B 1 157 ? -38.963 38.959 2.588 1.00 15.87 121 LEU B CA 1
ATOM 2435 C C . LEU B 1 157 ? -39.683 37.875 3.366 1.00 22.70 121 LEU B C 1
ATOM 2436 O O . LEU B 1 157 ? -39.731 36.749 2.899 1.00 19.73 121 LEU B O 1
ATOM 2441 N N . ALA B 1 158 ? -40.235 38.212 4.534 1.00 12.97 122 ALA B N 1
ATOM 2442 C CA . ALA B 1 158 ? -40.943 37.254 5.376 1.00 12.18 122 ALA B CA 1
ATOM 2443 C C . ALA B 1 158 ? -42.335 37.816 5.601 1.00 16.69 122 ALA B C 1
ATOM 2444 O O . ALA B 1 158 ? -42.493 39.033 5.846 1.00 18.65 122 ALA B O 1
ATOM 2446 N N . ARG B 1 159 ? -43.339 36.951 5.493 1.00 14.26 123 ARG B N 1
ATOM 2447 C CA . ARG B 1 159 ? -44.717 37.362 5.738 1.00 14.92 123 ARG B CA 1
ATOM 2448 C C . ARG B 1 159 ? -45.175 37.021 7.161 1.00 18.02 123 ARG B C 1
ATOM 2449 O O . ARG B 1 159 ? -44.495 36.275 7.881 1.00 17.16 123 ARG B O 1
ATOM 2457 N N . VAL B 1 160 ? -46.333 37.552 7.541 1.00 16.08 124 VAL B N 1
ATOM 2458 C CA . VAL B 1 160 ? -46.966 37.235 8.829 1.00 16.67 124 VAL B CA 1
ATOM 2459 C C . VAL B 1 160 ? -47.113 35.723 9.028 1.00 24.24 124 VAL B C 1
ATOM 2460 O O . VAL B 1 160 ? -46.928 35.219 10.147 1.00 17.35 124 VAL B O 1
ATOM 2464 N N . ASP B 1 161 ? -47.415 34.996 7.950 1.00 20.09 125 ASP B N 1
ATOM 2465 C CA . ASP B 1 161 ? -47.524 33.538 8.033 1.00 19.60 125 ASP B CA 1
ATOM 2466 C C . ASP B 1 161 ? -46.181 32.795 8.144 1.00 23.54 125 ASP B C 1
ATOM 2467 O O . ASP B 1 161 ? -46.155 31.568 8.244 1.00 20.33 125 ASP B O 1
ATOM 2472 N N . GLY B 1 162 ? -45.066 33.520 8.147 1.00 20.12 126 GLY B N 1
ATOM 2473 C CA . GLY B 1 162 ? -43.765 32.879 8.261 1.00 19.55 126 GLY B CA 1
ATOM 2474 C C . GLY B 1 162 ? -43.145 32.424 6.933 1.00 22.42 126 GLY B C 1
ATOM 2475 O O . GLY B 1 162 ? -41.990 32.024 6.881 1.00 18.17 126 GLY B O 1
ATOM 2476 N N . GLN B 1 163 ? -43.881 32.479 5.836 1.00 16.20 127 GLN B N 1
ATOM 2477 C CA . GLN B 1 163 ? -43.251 32.090 4.574 1.00 15.55 127 GLN B CA 1
ATOM 2478 C C . GLN B 1 163 ? -42.258 33.169 4.195 1.00 15.03 127 GLN B C 1
ATOM 2479 O O . GLN B 1 163 ? -42.502 34.352 4.458 1.00 16.48 127 GLN B O 1
ATOM 2485 N N . GLU B 1 164 ? -41.151 32.761 3.585 1.00 14.91 128 GLU B N 1
ATOM 2486 C CA . GLU B 1 164 ? -40.125 33.704 3.169 1.00 16.83 128 GLU B CA 1
ATOM 2487 C C . GLU B 1 164 ? -39.829 33.579 1.689 1.00 20.74 128 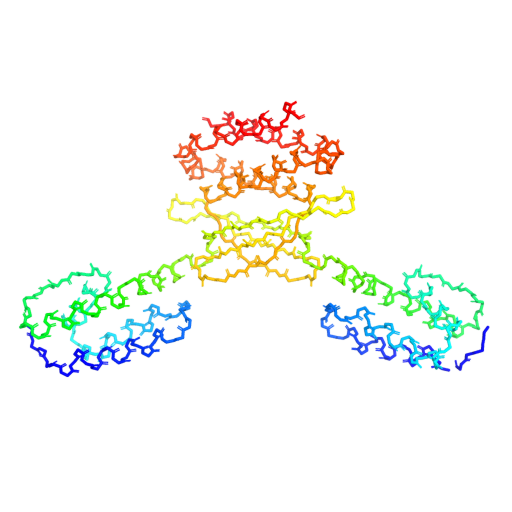GLU B C 1
ATOM 2488 O O . GLU B 1 164 ? -40.065 32.530 1.086 1.00 15.10 128 GLU B O 1
ATOM 2494 N N . PHE B 1 165 ? -39.224 34.615 1.123 1.00 14.14 129 PHE B N 1
ATOM 2495 C CA . PHE B 1 165 ? -38.856 34.570 -0.287 1.00 13.88 129 PHE B CA 1
ATOM 2496 C C . PHE B 1 165 ? -37.498 35.239 -0.424 1.00 23.80 129 PHE B C 1
ATOM 2497 O O . PHE B 1 165 ? -37.296 36.327 0.098 1.00 20.86 129 PHE B O 1
ATOM 2505 N N . LEU B 1 166 ? -36.577 34.591 -1.128 1.00 19.93 130 LEU B N 1
ATOM 2506 C CA . LEU B 1 166 ? -35.272 35.191 -1.399 1.00 14.46 130 LEU B CA 1
ATOM 2507 C C . LEU B 1 166 ? -35.357 35.973 -2.720 1.00 18.79 130 LEU B C 1
ATOM 2508 O O . LEU B 1 166 ? -35.885 35.468 -3.723 1.00 17.43 130 LEU B O 1
ATOM 2513 N N . LEU B 1 167 ? -34.844 37.199 -2.741 1.00 15.40 131 LEU B N 1
ATOM 2514 C CA . LEU B 1 167 ? -34.912 38.001 -3.965 1.00 17.41 131 LEU B CA 1
ATOM 2515 C C . LEU B 1 167 ? -33.621 38.792 -4.102 1.00 20.70 131 LEU B C 1
ATOM 2516 O O . LEU B 1 167 ? -33.273 39.574 -3.215 1.00 21.19 131 LEU B O 1
ATOM 2521 N N . MET B 1 168 ? -32.899 38.569 -5.194 1.00 17.39 132 MET B N 1
ATOM 2522 C CA . MET B 1 168 ? -31.656 39.303 -5.423 1.00 17.11 132 MET B CA 1
ATOM 2523 C C . MET B 1 168 ? -32.000 40.587 -6.192 1.00 18.67 132 MET B C 1
ATOM 2524 O O . MET B 1 168 ? -32.847 40.567 -7.079 1.00 16.85 132 MET B O 1
ATOM 2529 N N . THR B 1 169 ? -31.335 41.694 -5.862 1.00 17.01 133 THR B N 1
ATOM 2530 C CA . THR B 1 169 ? -31.463 42.899 -6.694 1.00 17.89 133 THR B CA 1
ATOM 2531 C C . THR B 1 169 ? -30.095 43.530 -6.894 1.00 25.37 133 THR B C 1
ATOM 2532 O O . THR B 1 169 ? -29.257 43.527 -5.977 1.00 20.78 133 THR B O 1
ATOM 2536 N N . ASP B 1 170 ? -29.846 44.070 -8.082 1.00 19.16 134 ASP B N 1
ATOM 2537 C CA . ASP B 1 170 ? -28.665 44.925 -8.226 1.00 21.72 134 ASP B CA 1
ATOM 2538 C C . ASP B 1 170 ? -29.092 46.388 -7.980 1.00 23.22 134 ASP B C 1
ATOM 2539 O O . ASP B 1 170 ? -30.206 46.639 -7.531 1.00 17.50 134 ASP B O 1
ATOM 2544 N N . VAL B 1 171 ? -28.212 47.348 -8.236 1.00 18.39 135 VAL B N 1
ATOM 2545 C CA . VAL B 1 171 ? -28.531 48.728 -7.911 1.00 23.75 135 VAL B CA 1
ATOM 2546 C C . VAL B 1 171 ? -29.668 49.242 -8.780 1.00 20.76 135 VAL B C 1
ATOM 2547 O O . VAL B 1 171 ? -30.610 49.873 -8.291 1.00 22.61 135 VAL B O 1
ATOM 2551 N N . GLN B 1 172 ? -29.605 48.950 -10.073 1.00 18.75 136 GLN B N 1
ATOM 2552 C CA . GLN B 1 172 ? -30.692 49.367 -10.945 1.00 22.32 136 GLN B CA 1
ATOM 2553 C C . GLN B 1 172 ? -32.036 48.696 -10.602 1.00 27.53 136 GLN B C 1
ATOM 2554 O O . GLN B 1 172 ? -33.061 49.358 -10.658 1.00 22.92 136 GLN B O 1
ATOM 2560 N N . ASN B 1 173 ? -32.043 47.390 -10.302 1.00 21.92 137 ASN B N 1
ATOM 2561 C CA . ASN B 1 173 ? -33.289 46.705 -9.870 1.00 23.46 137 ASN B CA 1
ATOM 2562 C C . ASN B 1 173 ? -33.848 47.405 -8.647 1.00 18.98 137 ASN B C 1
ATOM 2563 O O . ASN B 1 173 ? -35.060 47.566 -8.505 1.00 25.00 137 ASN B O 1
ATOM 2568 N N . THR B 1 174 ? -32.946 47.782 -7.734 1.00 20.95 138 THR B N 1
ATOM 2569 C CA . THR B 1 174 ? -33.376 48.359 -6.466 1.00 22.05 138 THR B CA 1
ATOM 2570 C C . THR B 1 174 ? -34.046 49.682 -6.754 1.00 23.17 138 THR B C 1
ATOM 2571 O O . THR B 1 174 ? -35.103 49.992 -6.211 1.00 21.43 138 THR B O 1
ATOM 2575 N N . CYS B 1 175 ? -33.443 50.456 -7.645 1.00 21.82 139 CYS B N 1
ATOM 2576 C CA A CYS B 1 175 ? -34.032 51.717 -8.074 0.76 21.58 139 CYS B CA 1
ATOM 2577 C CA B CYS B 1 175 ? -34.044 51.714 -8.072 0.24 23.79 139 CYS B CA 1
ATOM 2578 C C . CYS B 1 175 ? -35.411 51.524 -8.712 1.00 28.55 139 CYS B C 1
ATOM 2579 O O . CYS B 1 175 ? -36.337 52.290 -8.448 1.00 34.21 139 CYS B O 1
ATOM 2584 N N . HIS B 1 176 ? -35.546 50.502 -9.549 1.00 26.69 140 HIS B N 1
ATOM 2585 C CA . HIS B 1 176 ? -36.821 50.261 -10.220 1.00 30.11 140 HIS B CA 1
ATOM 2586 C C . HIS B 1 176 ? -37.910 49.856 -9.223 1.00 33.39 140 HIS B C 1
ATOM 2587 O O . HIS B 1 176 ? -39.033 50.345 -9.293 1.00 33.05 140 HIS B O 1
ATOM 2594 N N . LEU B 1 177 ? -37.566 48.976 -8.294 1.00 26.09 141 LEU B N 1
ATOM 2595 C CA A LEU B 1 177 ? -38.497 48.582 -7.247 0.55 25.46 141 LEU B CA 1
ATOM 2596 C CA B LEU B 1 177 ? -38.481 48.586 -7.226 0.45 25.39 141 LEU B CA 1
ATOM 2597 C C . LEU B 1 177 ? -38.990 49.806 -6.475 1.00 29.05 141 LEU B C 1
ATOM 2598 O O . LEU B 1 177 ? -40.196 49.951 -6.221 1.00 30.76 141 LEU B O 1
ATOM 2607 N N . ILE B 1 178 ? -38.064 50.685 -6.111 1.00 30.18 142 ILE B N 1
ATOM 2608 C CA . ILE B 1 178 ? -38.412 51.902 -5.387 1.00 29.50 142 ILE B CA 1
ATOM 2609 C C . ILE B 1 178 ? -39.358 52.757 -6.212 1.00 27.25 142 ILE B C 1
ATOM 2610 O O . ILE B 1 178 ? -40.363 53.249 -5.694 1.00 26.07 142 ILE B O 1
ATOM 2615 N N . ARG B 1 179 ? -39.043 52.921 -7.495 1.00 27.03 143 ARG B N 1
ATOM 2616 C CA A ARG B 1 179 ? -39.909 53.645 -8.423 0.47 34.24 143 ARG B CA 1
ATOM 2617 C CA B ARG B 1 179 ? -39.925 53.672 -8.384 0.53 34.19 143 ARG B CA 1
ATOM 2618 C C . ARG B 1 179 ? -41.311 53.032 -8.423 1.00 32.18 143 ARG B C 1
ATOM 2619 O O . ARG B 1 179 ? -42.332 53.726 -8.332 1.00 30.11 143 ARG B O 1
ATOM 2634 N N . HIS B 1 180 ? -41.354 51.714 -8.539 1.00 30.73 144 HIS B N 1
ATOM 2635 C CA . HIS B 1 180 ? -42.631 51.026 -8.545 1.00 33.08 144 HIS B CA 1
ATOM 2636 C C . HIS B 1 180 ? -43.443 51.363 -7.285 1.00 36.18 144 HIS B C 1
ATOM 2637 O O . HIS B 1 180 ? -44.613 51.761 -7.377 1.00 36.29 144 HIS B O 1
ATOM 2644 N N . LEU B 1 181 ? -42.819 51.215 -6.119 1.00 30.47 145 LEU B N 1
ATOM 2645 C CA . LEU B 1 181 ? -43.513 51.383 -4.840 1.00 30.04 145 LEU B CA 1
ATOM 2646 C C . LEU B 1 181 ? -43.957 52.831 -4.637 1.00 34.93 145 LEU B C 1
ATOM 2647 O O . LEU B 1 181 ? -45.010 53.095 -4.060 1.00 30.95 145 LEU B O 1
ATOM 2652 N N . LEU B 1 182 ? -43.142 53.764 -5.112 1.00 33.04 146 LEU B N 1
ATOM 2653 C CA . LEU B 1 182 ? -43.457 55.184 -5.046 1.00 36.36 146 LEU B CA 1
ATOM 2654 C C . LEU B 1 182 ? -44.739 55.422 -5.838 1.00 33.99 146 LEU B C 1
ATOM 2655 O O . LEU B 1 182 ? -45.652 56.101 -5.384 1.00 37.55 146 LEU B O 1
ATOM 2660 N N . ALA B 1 183 ? -44.796 54.829 -7.021 1.00 31.67 147 ALA B N 1
ATOM 2661 C CA . ALA B 1 183 ? -45.973 54.915 -7.875 1.00 37.64 147 ALA B CA 1
ATOM 2662 C C . ALA B 1 183 ? -47.233 54.392 -7.187 1.00 37.09 147 ALA B C 1
ATOM 2663 O O . ALA B 1 183 ? -48.336 54.837 -7.484 1.00 32.80 147 ALA B O 1
ATOM 2665 N N . ARG B 1 184 ? -47.072 53.444 -6.270 1.00 31.32 148 ARG B N 1
ATOM 2666 C CA . ARG B 1 184 ? -48.227 52.910 -5.565 1.00 34.48 148 ARG B CA 1
ATOM 2667 C C . ARG B 1 184 ? -48.692 53.926 -4.541 1.00 32.24 148 ARG B C 1
ATOM 2668 O O . ARG B 1 184 ? -49.892 54.059 -4.298 1.00 33.49 148 ARG B O 1
ATOM 2676 N N . LEU B 1 185 ? -47.741 54.620 -3.918 1.00 26.92 149 LEU B N 1
ATOM 2677 C CA . LEU B 1 185 ? -48.096 55.658 -2.956 1.00 31.55 149 LEU B CA 1
ATOM 2678 C C . LEU B 1 185 ? -48.848 56.781 -3.668 1.00 30.32 149 LEU B C 1
ATOM 2679 O O . LEU B 1 185 ? -49.799 57.346 -3.130 1.00 31.93 149 LEU B O 1
ATOM 2684 N N . LEU B 1 186 ? -48.421 57.085 -4.888 1.00 33.36 150 LEU B N 1
ATOM 2685 C CA . LEU B 1 186 ? -49.105 58.072 -5.731 1.00 37.82 150 LEU B CA 1
ATOM 2686 C C . LEU B 1 186 ? -50.515 57.621 -6.132 1.00 39.26 150 LEU B C 1
ATOM 2687 O O . LEU B 1 186 ? -51.448 58.426 -6.173 1.00 33.86 150 LEU B O 1
ATOM 2692 N N . GLU B 1 187 ? -50.651 56.333 -6.435 1.00 34.54 151 GLU B N 1
ATOM 2693 C CA . GLU B 1 187 ? -51.939 55.712 -6.723 1.00 35.30 151 GLU B CA 1
ATOM 2694 C C . GLU B 1 187 ? -52.862 55.822 -5.507 1.00 39.19 151 GLU B C 1
ATOM 2695 O O . GLU B 1 187 ? -54.011 56.216 -5.641 1.00 43.09 151 GLU B O 1
ATOM 2701 N N . ALA B 1 188 ? -52.361 55.497 -4.315 1.00 31.86 152 ALA B N 1
ATOM 2702 C CA . ALA B 1 188 ? -53.187 55.592 -3.105 1.00 35.94 152 ALA B CA 1
ATOM 2703 C C . ALA B 1 188 ? -53.642 57.032 -2.857 1.00 36.58 152 ALA B C 1
ATOM 2704 O O . ALA B 1 188 ? -54.770 57.286 -2.414 1.00 38.52 152 ALA B O 1
ATOM 2706 N N . GLN B 1 189 ? -52.755 57.974 -3.148 1.00 33.58 153 GLN B N 1
ATOM 2707 C CA . GLN B 1 189 ? -53.048 59.385 -2.935 1.00 36.64 153 GLN B CA 1
ATOM 2708 C C . GLN B 1 189 ? -54.217 59.873 -3.800 1.00 38.38 153 GLN B C 1
ATOM 2709 O O . GLN B 1 189 ? -54.903 60.837 -3.432 1.00 41.85 153 GLN B O 1
ATOM 2715 N N . LYS B 1 190 ? -54.448 59.207 -4.931 1.00 33.55 154 LYS B N 1
ATOM 2716 C CA . LYS B 1 190 ? -55.550 59.550 -5.852 1.00 44.89 154 LYS B CA 1
ATOM 2717 C C . LYS B 1 190 ? -56.886 58.942 -5.420 1.00 53.00 154 LYS B C 1
ATOM 2718 O O . LYS B 1 190 ? -57.946 59.335 -5.904 1.00 59.06 154 LYS B O 1
ATOM 2724 N N . ASN B 1 191 ? -56.819 57.962 -4.530 1.00 56.78 155 ASN B N 1
ATOM 2725 C CA . ASN B 1 191 ? -58.000 57.324 -3.971 1.00 52.44 155 ASN B CA 1
ATOM 2726 C C . ASN B 1 191 ? -58.339 57.978 -2.628 1.00 52.16 155 ASN B C 1
ATOM 2727 O O . ASN B 1 191 ? -57.459 58.171 -1.797 1.00 46.48 155 ASN B O 1
ATOM 2732 N N . PRO B 1 192 ? -59.616 58.323 -2.403 1.00 56.74 156 PRO B N 1
ATOM 2733 C CA . PRO B 1 192 ? -59.962 59.066 -1.179 1.00 60.99 156 PRO B CA 1
ATOM 2734 C C . PRO B 1 192 ? -59.569 58.348 0.131 1.00 59.62 156 PRO B C 1
ATOM 2735 O O . PRO B 1 192 ? -59.178 59.000 1.104 1.00 58.15 156 PRO B O 1
ATOM 2739 N N . VAL B 1 193 ? -59.671 57.022 0.157 1.00 54.64 157 VAL B N 1
ATOM 2740 C CA . VAL B 1 193 ? -59.271 56.253 1.333 1.00 46.63 157 VAL B CA 1
ATOM 2741 C C . VAL B 1 193 ? -57.747 56.247 1.493 1.00 44.93 157 VAL B C 1
ATOM 2742 O O . VAL B 1 193 ? -57.232 56.574 2.558 1.00 48.37 157 VAL B O 1
ATOM 2746 N N . GLY B 1 194 ? -57.031 55.895 0.426 1.00 45.08 158 GLY B N 1
ATOM 2747 C CA . GLY B 1 194 ? -55.574 55.936 0.424 1.00 42.09 158 GLY B CA 1
ATOM 2748 C C . GLY B 1 194 ? -54.978 57.285 0.800 1.00 40.05 158 GLY B C 1
ATOM 2749 O O . GLY B 1 194 ? -53.927 57.362 1.447 1.00 38.58 158 GLY B O 1
ATOM 2750 N N . GLU B 1 195 ? -55.648 58.363 0.402 1.00 35.24 159 GLU B N 1
ATOM 2751 C CA . GLU B 1 195 ? -55.171 59.709 0.706 1.00 42.45 159 GLU B CA 1
ATOM 2752 C C . GLU B 1 195 ? -55.238 59.985 2.214 1.00 46.85 159 GLU B C 1
ATOM 2753 O O . GLU B 1 195 ? -54.361 60.654 2.786 1.00 38.27 159 GLU B O 1
ATOM 2759 N N . LYS B 1 196 ? -56.283 59.466 2.854 1.00 48.42 160 LYS B N 1
ATOM 2760 C CA . LYS B 1 196 ? -56.403 59.545 4.305 1.00 44.52 160 LYS B CA 1
ATOM 2761 C C . LYS B 1 196 ? -55.302 58.732 4.990 1.00 42.42 160 LYS B C 1
ATOM 2762 O O . LYS B 1 196 ? -54.742 59.164 5.993 1.00 40.43 160 LYS B O 1
ATOM 2768 N N . ASN B 1 197 ? -54.999 57.551 4.454 1.00 44.10 161 ASN B N 1
ATOM 2769 C CA . ASN B 1 197 ? -53.930 56.713 5.004 1.00 37.52 161 ASN B CA 1
ATOM 2770 C C . ASN B 1 197 ? -52.590 57.437 4.984 1.00 40.00 161 ASN B C 1
ATOM 2771 O O . ASN B 1 197 ? -51.841 57.419 5.961 1.00 44.97 161 ASN B O 1
ATOM 2776 N N . LEU B 1 198 ? -52.281 58.053 3.848 1.00 40.62 162 LEU B N 1
ATOM 2777 C CA . LEU B 1 198 ? -51.052 58.820 3.700 1.00 38.30 162 LEU B CA 1
ATOM 2778 C C . LEU B 1 198 ? -50.981 59.967 4.692 1.00 41.26 162 LEU B C 1
ATOM 2779 O O . LEU B 1 198 ? -49.935 60.213 5.284 1.00 43.49 162 LEU B O 1
ATOM 2784 N N . GLN B 1 199 ? -52.091 60.672 4.883 1.00 38.01 163 GLN B N 1
ATOM 2785 C CA . GLN B 1 199 ? -52.079 61.788 5.824 1.00 50.74 163 GLN B CA 1
ATOM 2786 C C . GLN B 1 199 ? -51.730 61.318 7.239 1.00 51.09 163 GLN B C 1
ATOM 2787 O O . GLN B 1 199 ? -51.118 62.048 8.006 1.00 42.73 163 GLN B O 1
ATOM 2793 N N . GLU B 1 200 ? -52.079 60.085 7.579 1.00 52.87 164 GLU B N 1
ATOM 2794 C CA . GLU B 1 200 ? -51.735 59.571 8.904 1.00 57.53 164 GLU B CA 1
ATOM 2795 C C . GLU B 1 200 ? -50.240 59.290 9.143 1.00 53.27 164 GLU B C 1
ATOM 2796 O O . GLU B 1 200 ? -49.822 59.162 10.296 1.00 54.33 164 GLU B O 1
ATOM 2802 N N . ILE B 1 201 ? -49.438 59.202 8.079 1.00 45.67 165 ILE B N 1
ATOM 2803 C CA . ILE B 1 201 ? -48.024 58.823 8.221 1.00 44.32 165 ILE B CA 1
ATOM 2804 C C . ILE B 1 201 ? -47.039 59.901 7.746 1.00 49.38 165 ILE B C 1
ATOM 2805 O O . ILE B 1 201 ? -46.049 59.607 7.066 1.00 38.23 165 ILE B O 1
ATOM 2810 N N . GLN B 1 202 ? -47.313 61.145 8.119 1.00 50.76 166 GLN 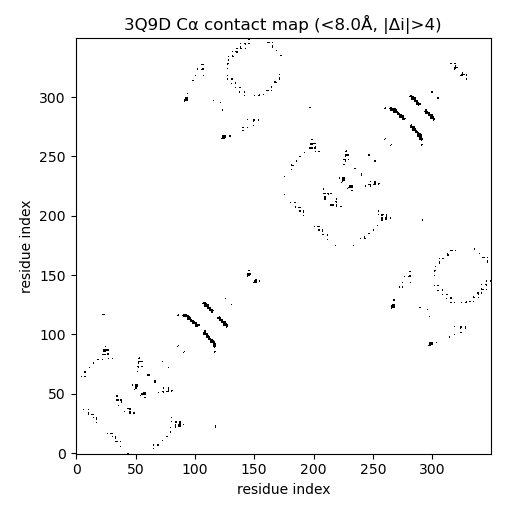B N 1
ATOM 2811 C CA . GLN B 1 202 ? -46.475 62.276 7.744 1.00 60.80 166 GLN B CA 1
ATOM 2812 C C . GLN B 1 202 ? -45.024 62.097 8.183 1.00 66.43 166 GLN B C 1
ATOM 2813 O O . GLN B 1 202 ? -44.093 62.467 7.460 1.00 67.68 166 GLN B O 1
ATOM 2819 N N . GLU B 1 203 ? -44.830 61.532 9.369 1.00 72.68 167 GLU B N 1
ATOM 2820 C CA . GLU B 1 203 ? -43.481 61.339 9.886 1.00 81.69 167 GLU B CA 1
ATOM 2821 C C . GLU B 1 203 ? -42.734 60.275 9.098 1.00 75.52 167 GLU B C 1
ATOM 2822 O O . GLU B 1 203 ? -41.504 60.300 9.012 1.00 75.70 167 GLU B O 1
ATOM 2828 N N . GLU B 1 204 ? -43.483 59.311 8.574 1.00 65.93 168 GLU B N 1
ATOM 2829 C CA . GLU B 1 204 ? -42.935 58.298 7.685 1.00 56.86 168 GLU B CA 1
ATOM 2830 C C . GLU B 1 204 ? -42.477 58.890 6.352 1.00 49.21 168 GLU B C 1
ATOM 2831 O O . GLU B 1 204 ? -41.427 58.524 5.831 1.00 46.45 168 GLU B O 1
ATOM 2837 N N . ILE B 1 205 ? -43.274 59.807 5.807 1.00 49.05 169 ILE B N 1
ATOM 2838 C CA . ILE B 1 205 ? -42.986 60.395 4.508 1.00 54.15 169 ILE B CA 1
ATOM 2839 C C . ILE B 1 205 ? -41.775 61.324 4.588 1.00 54.65 169 ILE B C 1
ATOM 2840 O O . ILE B 1 205 ? -40.930 61.321 3.690 1.00 48.96 169 ILE B O 1
ATOM 2845 N N . THR B 1 206 ? -41.691 62.110 5.664 1.00 53.53 170 THR B N 1
ATOM 2846 C CA . THR B 1 206 ? -40.514 62.942 5.911 1.00 55.09 170 THR B CA 1
ATOM 2847 C C . THR B 1 206 ? -39.216 62.118 6.000 1.00 57.99 170 THR B C 1
ATOM 2848 O O . THR B 1 206 ? -38.172 62.531 5.495 1.00 62.74 170 THR B O 1
ATOM 2852 N N . SER B 1 207 ? -39.285 60.951 6.628 1.00 51.69 171 SER B N 1
ATOM 2853 C CA . SER B 1 207 ? -38.147 60.040 6.653 1.00 58.31 171 SER B CA 1
ATOM 2854 C C . SER B 1 207 ? -37.681 59.668 5.234 1.00 57.89 171 SER B C 1
ATOM 2855 O O . SER B 1 207 ? -36.480 59.591 4.964 1.00 59.78 171 SER B O 1
ATOM 2858 N N . LEU B 1 208 ? -38.625 59.423 4.329 1.00 51.67 172 LEU B N 1
ATOM 2859 C CA . LEU B 1 208 ? -38.271 59.127 2.942 1.00 49.00 172 LEU B CA 1
ATOM 2860 C C . LEU B 1 208 ? -37.578 60.342 2.325 1.00 48.45 172 LEU B C 1
ATOM 2861 O O . LEU B 1 208 ? -36.647 60.201 1.530 1.00 41.52 172 LEU B O 1
ATOM 2866 N N . LYS B 1 209 ? -38.051 61.528 2.698 1.00 50.41 173 LYS B N 1
ATOM 2867 C CA . LYS B 1 209 ? -37.453 62.792 2.258 1.00 51.15 173 LYS B CA 1
ATOM 2868 C C . LYS B 1 209 ? -35.961 62.884 2.552 1.00 52.64 173 LYS B C 1
ATOM 2869 O O . LYS B 1 209 ? -35.149 63.123 1.657 1.00 53.94 173 LYS B O 1
ATOM 2875 N N . ASN B 1 210 ? -35.610 62.709 3.820 1.00 49.54 174 ASN B N 1
ATOM 2876 C CA . ASN B 1 210 ? -34.225 62.790 4.258 1.00 53.64 174 ASN B CA 1
ATOM 2877 C C . ASN B 1 210 ? -33.328 61.737 3.615 1.00 50.77 174 ASN B C 1
ATOM 2878 O O . ASN B 1 210 ? -32.175 62.013 3.305 1.00 52.14 174 ASN B O 1
ATOM 2883 N N . HIS B 1 211 ? -33.855 60.534 3.410 1.00 45.87 175 HIS B N 1
ATOM 2884 C CA . HIS B 1 211 ? -33.096 59.496 2.716 1.00 47.86 175 HIS B CA 1
ATOM 2885 C C . HIS B 1 211 ? -32.894 59.867 1.249 1.00 43.27 175 HIS B C 1
ATOM 2886 O O . HIS B 1 211 ? -31.806 59.682 0.691 1.00 38.25 175 HIS B O 1
ATOM 2893 N N . PHE B 1 212 ? -33.945 60.372 0.610 1.00 38.42 176 PHE B N 1
ATOM 2894 C CA A PHE B 1 212 ? -33.860 60.759 -0.795 0.65 41.29 176 PHE B CA 1
ATOM 2895 C CA B PHE B 1 212 ? -33.830 60.747 -0.788 0.35 41.24 176 PHE B CA 1
ATOM 2896 C C . PHE B 1 212 ? -32.844 61.892 -0.964 1.00 45.12 176 PHE B C 1
ATOM 2897 O O . PHE B 1 212 ? -32.036 61.879 -1.900 1.00 44.61 176 PHE B O 1
ATOM 2912 N N . ASP B 1 213 ? -32.904 62.861 -0.051 1.00 43.65 177 ASP B N 1
ATOM 2913 C CA . ASP B 1 213 ? -31.958 63.973 -0.015 1.00 51.65 177 ASP B CA 1
ATOM 2914 C C . ASP B 1 213 ? -30.520 63.485 0.090 1.00 46.19 177 ASP B C 1
ATOM 2915 O O . ASP B 1 213 ? -29.660 63.922 -0.666 1.00 45.07 177 ASP B O 1
ATOM 2920 N N . GLU B 1 214 ? -30.264 62.588 1.040 1.00 41.91 178 GLU B N 1
ATOM 2921 C CA . GLU B 1 214 ? -28.907 62.130 1.297 1.00 41.97 178 GLU B CA 1
ATOM 2922 C C . GLU B 1 214 ? -28.369 61.447 0.049 1.00 46.43 178 GLU B C 1
ATOM 2923 O O . GLU B 1 214 ? -27.227 61.671 -0.352 1.00 44.13 178 GLU B O 1
ATOM 2929 N N . LEU B 1 215 ? -29.206 60.630 -0.587 1.00 44.12 179 LEU B N 1
ATOM 2930 C CA . LEU B 1 215 ? -28.756 59.874 -1.752 1.00 38.32 179 LEU B CA 1
ATOM 2931 C C . LEU B 1 215 ? -28.425 60.790 -2.932 1.00 36.82 179 LEU B C 1
ATOM 2932 O O . LEU B 1 215 ? -27.316 60.750 -3.461 1.00 42.26 179 LEU B O 1
ATOM 2937 N N . THR B 1 216 ? -29.381 61.621 -3.334 1.00 42.01 180 THR B N 1
ATOM 2938 C CA . THR B 1 216 ? -29.165 62.515 -4.464 1.00 48.23 180 THR B CA 1
ATOM 2939 C C . THR B 1 216 ? -27.953 63.436 -4.230 1.00 53.76 180 THR B C 1
ATOM 2940 O O . THR B 1 216 ? -27.112 63.601 -5.120 1.00 58.29 180 THR B O 1
ATOM 2944 N N . LYS B 1 217 ? -27.854 64.008 -3.032 1.00 55.50 181 LYS B N 1
ATOM 2945 C CA . LYS B 1 217 ? -26.749 64.912 -2.700 1.00 60.48 181 LYS B CA 1
ATOM 2946 C C . LYS B 1 217 ? -25.392 64.208 -2.761 1.00 58.96 181 LYS B C 1
ATOM 2947 O O . LYS B 1 217 ? -24.440 64.736 -3.334 1.00 53.64 181 LYS B O 1
ATOM 2949 N N . ALA B 1 218 ? -25.315 63.010 -2.185 1.00 56.93 182 ALA B N 1
ATOM 2950 C CA . ALA B 1 218 ? -24.061 62.250 -2.142 1.00 56.36 182 ALA B CA 1
ATOM 2951 C C . ALA B 1 218 ? -23.537 61.883 -3.531 1.00 58.38 182 ALA B C 1
ATOM 2952 O O . ALA B 1 218 ? -22.351 61.607 -3.695 1.00 59.74 182 ALA B O 1
ATOM 2954 N N . LEU B 1 219 ? -24.426 61.859 -4.521 1.00 54.99 183 LEU B N 1
ATOM 2955 C CA . LEU B 1 219 ? -24.020 61.651 -5.908 1.00 51.92 183 LEU B CA 1
ATOM 2956 C C . LEU B 1 219 ? -23.723 62.992 -6.585 1.00 61.80 183 LEU B C 1
ATOM 2957 O O . LEU B 1 219 ? -22.865 63.084 -7.460 1.00 67.87 183 LEU B O 1
#

Secondary structure (DSSP, 8-state):
----HHHHHHHHHHHHHHTTSPP-TTHHHHHHHHHHHHHTT-HHHHHHHHHHHHH----S---HHHHHHHHHHHHHHHHHHHHHHHHHHHTTBEEEEEEEEEEETTEEEEEEEEEETTS-EEEEEEEHHHHHHHHHHHHHHHHHHHHSHHHHHHHHHTHHHHHHHHHHHHHHHH-/----SHHHHHHHHHHHHHSSPP-TTHHHHHHHHHHHHTTT-HHHHHHHHHHHHH----S---HHHHHHHHHHHHHHHHHHHHHHHHHHHTTBEEEEEEEEEEETTEEEEEEEEEETTS-EEEEEEEHHHHHHHHHHHHHHHHHHHHSHHHHHHHHTTHHHHHHHHHHHHHHHHH-

Nearest PDB structures (foldseek):
  3q9d-assembly1_B  TM=1.006E+00  e=2.050E-31  Chlamydia pneumoniae
  3q9d-assembly1_A  TM=9.967E-01  e=4.838E-29  Chlamydia pneumoniae
  4mlk-assembly1_A  TM=9.844E-01  e=2.059E-21  Chlamydia trachomatis L2/434/Bu
  8fmw-assembly1_W  TM=3.712E-01  e=5.067E-02  Borreliella burgdorferi B31
  8esd-assembly1_N  TM=3.583E-01  e=8.108E-02  Homo sapiens

B-factor: mean 36.79, std 19.19, range [5.63, 122.22]

Organism: Chlamydia pneumoniae (NCBI:txid83558)

Radius of gyration: 29.06 Å; Cα contacts (8 Å, |Δi|>4): 476; chains: 2; bounding box: 57×58×90 Å

Foldseek 3Di:
DDDDPVLLVQLVVLQCVLVVDQQALCSLVSNLVSLCVSCVPPVVSSVQVCCCQQVVDHPDDDDVVVVVSSNVNNVVHNVVSVLSVVCNVFQAAWDDKDWDWDDDDVFTKIFMWTAGSSGDIDTDIDTPVRVVVVVVVVVVVLVVLCVDPVSVVVCVVVVVVVVVVVVVVVVVVVD/DDADCLLVVLVVLLCVLVVDQQALCSLVVNLVSLCVSQVNDVVSSVQVCCCQQVVDHPDDDDPVSVVSSNVNNVPHRVVSVLSVCCNPFQAAWDDKDWDWDDDDNWIKIFMWTATSSGDIDTDIDTPVRVVVVVVVVVVVLVVLCVPPVSVVVVVVPPVVVVVVVVVVVVVVVVD